Protein 9VZ0 (pdb70)

Secondary structure (DSSP, 8-state):
-HHHHHHHHHHHHHHHHHHHHHHHHHHHHHHHHHHHHHHHHHHHHHHHHHHHHHHHHHHHHHHHHHTT-/-B-SSSSHHHHHHHHHHHHHHHT-SSS--B-------SS--SS---SS-EEPPPEESSSSEEEEEEEEBGGG-EEEEEEE-SS--SS--SS--BEEEEEEETTEE-HHHH---BTTB--HHHHHHHHHHHHHHHHHHHHHHHHHHHHHHHHHHHHHHHHHHHHHHHTTHHHHHHHHHHHHHHHHHHHHHHHHHHHHHHHHHHHHHHHHHHHHHHTTT-

B-factor: mean 30.0, std 0.0, range [30.0, 30.0]

Structure (mmCIF, N/CA/C/O backbone):
data_9VZ0
#
_entry.id   9VZ0
#
_cell.length_a   1.00
_cell.length_b   1.00
_cell.length_c   1.00
_cell.angle_alpha   90.00
_cell.angle_beta   90.00
_cell.angle_gamma   90.00
#
_symmetry.space_group_name_H-M   'P 1'
#
loop_
_entity.id
_entity.type
_entity.pdbx_description
1 polymer Hdf
2 polymer 'Defense against restriction protein A'
#
loop_
_atom_site.group_PDB
_atom_site.id
_atom_site.type_symbol
_atom_site.label_atom_id
_atom_site.label_alt_id
_atom_site.label_comp_id
_atom_site.label_asym_id
_atom_site.label_entity_id
_atom_site.label_seq_id
_atom_site.pdbx_PDB_ins_code
_atom_site.Cartn_x
_atom_site.Cartn_y
_atom_site.Cartn_z
_atom_site.occupancy
_atom_site.B_iso_or_equiv
_atom_site.auth_seq_id
_atom_site.auth_comp_id
_atom_site.auth_asym_id
_atom_site.auth_atom_id
_atom_site.pdbx_PDB_model_num
ATOM 1 N N . SER A 1 135 ? 87.983 -10.037 -24.523 1.00 30.00 135 SER H N 1
ATOM 2 C CA . SER A 1 135 ? 88.729 -8.819 -24.237 1.00 30.00 135 SER H CA 1
ATOM 3 C C . SER A 1 135 ? 88.491 -8.350 -22.808 1.00 30.00 135 SER H C 1
ATOM 4 O O . SER A 1 135 ? 87.392 -8.497 -22.276 1.00 30.00 135 SER H O 1
ATOM 7 N N . ASN A 1 136 ? 89.537 -7.799 -22.183 1.00 30.00 136 ASN H N 1
ATOM 8 C CA . ASN A 1 136 ? 89.403 -7.231 -20.845 1.00 30.00 136 ASN H CA 1
ATOM 9 C C . ASN A 1 136 ? 88.863 -5.804 -20.886 1.00 30.00 136 ASN H C 1
ATOM 10 O O . ASN A 1 136 ? 88.451 -5.275 -19.847 1.00 30.00 136 ASN H O 1
ATOM 15 N N . PHE A 1 137 ? 88.848 -5.181 -22.064 1.00 30.00 137 PHE H N 1
ATOM 16 C CA . PHE A 1 137 ? 88.425 -3.789 -22.177 1.00 30.00 137 PHE H CA 1
ATOM 17 C C . PHE A 1 137 ? 86.923 -3.651 -21.935 1.00 30.00 137 PHE H C 1
ATOM 18 O O . PHE A 1 137 ? 86.480 -2.760 -21.196 1.00 30.00 137 PHE H O 1
ATOM 26 N N . GLN A 1 138 ? 86.128 -4.562 -22.501 1.00 30.00 138 GLN H N 1
ATOM 27 C CA . GLN A 1 138 ? 84.702 -4.600 -22.192 1.00 30.00 138 GLN H CA 1
ATOM 28 C C . GLN A 1 138 ? 84.473 -4.878 -20.711 1.00 30.00 138 GLN H C 1
ATOM 29 O O . GLN A 1 138 ? 83.515 -4.375 -20.108 1.00 30.00 138 GLN H O 1
ATOM 35 N N . ARG A 1 139 ? 85.342 -5.695 -20.109 1.00 30.00 139 ARG H N 1
ATOM 36 C CA . ARG A 1 139 ? 85.253 -5.933 -18.673 1.00 30.00 139 ARG H CA 1
ATOM 37 C C . ARG A 1 139 ? 85.467 -4.640 -17.898 1.00 30.00 139 ARG H C 1
ATOM 38 O O . ARG A 1 139 ? 84.760 -4.372 -16.920 1.00 30.00 139 ARG H O 1
ATOM 46 N N . LEU A 1 140 ? 86.437 -3.825 -18.323 1.00 30.00 140 LEU H N 1
ATOM 47 C CA . LEU A 1 140 ? 86.626 -2.507 -17.722 1.00 30.00 140 LEU H CA 1
ATOM 48 C C . LEU A 1 140 ? 85.355 -1.680 -17.824 1.00 30.00 140 LEU H C 1
ATOM 49 O O . LEU A 1 140 ? 84.914 -1.060 -16.845 1.00 30.00 140 LEU H O 1
ATOM 54 N N . GLN A 1 141 ? 84.758 -1.660 -19.019 1.00 30.00 141 GLN H N 1
ATOM 55 C CA . GLN A 1 141 ? 83.536 -0.888 -19.231 1.00 30.00 141 GLN H CA 1
ATOM 56 C C . GLN A 1 141 ? 82.448 -1.300 -18.252 1.00 30.00 141 GLN H C 1
ATOM 57 O O . GLN A 1 141 ? 81.889 -0.463 -17.526 1.00 30.00 141 GLN H O 1
ATOM 63 N N . GLU A 1 142 ? 82.148 -2.597 -18.213 1.00 30.00 142 GLU H N 1
ATOM 64 C CA . GLU A 1 142 ? 81.056 -3.069 -17.376 1.00 30.00 142 GLU H CA 1
ATOM 65 C C . GLU A 1 142 ? 81.359 -2.870 -15.900 1.00 30.00 142 GLU H C 1
ATOM 66 O O . GLU A 1 142 ? 80.476 -2.458 -15.137 1.00 30.00 142 GLU H O 1
ATOM 72 N N . ALA A 1 143 ? 82.600 -3.136 -15.486 1.00 30.00 143 ALA H N 1
ATOM 73 C CA . ALA A 1 143 ? 82.962 -2.982 -14.087 1.00 30.00 143 ALA H CA 1
ATOM 74 C C . ALA A 1 143 ? 82.789 -1.542 -13.633 1.00 30.00 143 ALA H C 1
ATOM 75 O O . ALA A 1 143 ? 82.201 -1.283 -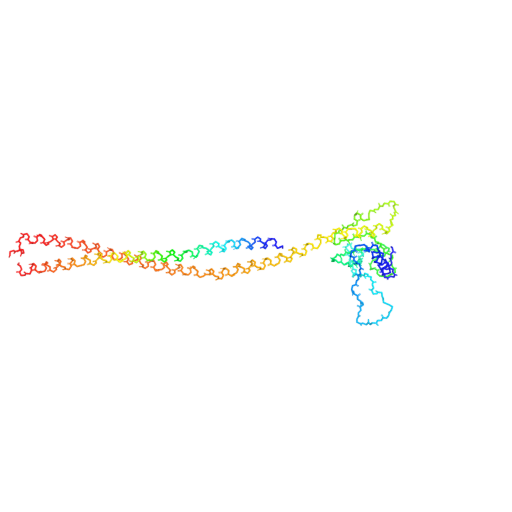12.580 1.00 30.00 143 ALA H O 1
ATOM 77 N N . LYS A 1 144 ? 83.264 -0.580 -14.430 1.00 30.00 144 LYS H N 1
ATOM 78 C CA . LYS A 1 144 ? 83.201 0.800 -13.962 1.00 30.00 144 LYS H CA 1
ATOM 79 C C . LYS A 1 144 ? 81.769 1.327 -14.002 1.00 30.00 144 LYS H C 1
ATOM 80 O O . LYS A 1 144 ? 81.350 2.079 -13.110 1.00 30.00 144 LYS H O 1
ATOM 86 N N . GLN A 1 145 ? 80.986 0.937 -15.019 1.00 30.00 145 GLN H N 1
ATOM 87 C CA . GLN A 1 145 ? 79.610 1.423 -15.051 1.00 30.00 145 GLN H CA 1
ATOM 88 C C . GLN A 1 145 ? 78.785 0.837 -13.909 1.00 30.00 145 GLN H C 1
ATOM 89 O O . GLN A 1 145 ? 78.018 1.566 -13.263 1.00 30.00 145 GLN H O 1
ATOM 95 N N . ARG A 1 146 ? 78.956 -0.456 -13.616 1.00 30.00 146 ARG H N 1
ATOM 96 C CA . ARG A 1 146 ? 78.268 -1.038 -12.472 1.00 30.00 146 ARG H CA 1
ATOM 97 C C . ARG A 1 146 ? 78.755 -0.407 -11.176 1.00 30.00 146 ARG H C 1
ATOM 98 O O . ARG A 1 146 ? 77.970 -0.216 -10.240 1.00 30.00 146 ARG H O 1
ATOM 106 N N . ASN A 1 147 ? 80.039 -0.041 -11.114 1.00 30.00 147 ASN H N 1
ATOM 107 C CA . ASN A 1 147 ? 80.571 0.584 -9.912 1.00 30.00 147 ASN H CA 1
ATOM 108 C C . ASN A 1 147 ? 79.891 1.921 -9.651 1.00 30.00 147 ASN H C 1
ATOM 109 O O . ASN A 1 147 ? 79.417 2.186 -8.539 1.00 30.00 147 ASN H O 1
ATOM 114 N N . ALA A 1 148 ? 79.820 2.772 -10.679 1.00 30.00 148 ALA H N 1
ATOM 115 C CA . ALA A 1 148 ? 79.168 4.069 -10.520 1.00 30.00 148 ALA H CA 1
ATOM 116 C C . ALA A 1 148 ? 77.700 3.897 -10.152 1.00 30.00 148 ALA H C 1
ATOM 117 O O . ALA A 1 148 ? 77.181 4.579 -9.254 1.00 30.00 148 ALA H O 1
ATOM 119 N N . GLN A 1 149 ? 77.017 2.972 -10.832 1.00 30.00 149 GLN H N 1
ATOM 120 C CA . GLN A 1 149 ? 75.613 2.725 -10.531 1.00 30.00 149 GLN H CA 1
ATOM 121 C C . GLN A 1 149 ? 75.428 2.351 -9.067 1.00 30.00 149 GLN H C 1
ATOM 122 O O . GLN A 1 149 ? 74.560 2.898 -8.369 1.00 30.00 149 GLN H O 1
ATOM 128 N N . VAL A 1 150 ? 76.265 1.437 -8.579 1.00 30.00 150 VAL H N 1
ATOM 129 C CA . VAL A 1 150 ? 76.091 0.920 -7.231 1.00 30.00 150 VAL H CA 1
ATOM 130 C C . VAL A 1 150 ? 76.398 1.994 -6.197 1.00 30.00 150 VAL H C 1
ATOM 131 O O . VAL A 1 150 ? 75.713 2.094 -5.174 1.00 30.00 150 VAL H O 1
ATOM 135 N N . VAL A 1 151 ? 77.420 2.822 -6.436 1.00 30.00 151 VAL H N 1
ATOM 136 C CA . VAL A 1 151 ? 77.720 3.857 -5.447 1.00 30.00 151 VAL H CA 1
ATOM 137 C C . VAL A 1 151 ? 76.605 4.901 -5.397 1.00 30.00 151 VAL H C 1
ATOM 138 O O . VAL A 1 151 ? 76.240 5.380 -4.311 1.00 30.00 151 VAL H O 1
ATOM 142 N N . ALA A 1 152 ? 76.027 5.257 -6.549 1.00 30.00 152 ALA H N 1
ATOM 143 C CA . ALA A 1 152 ? 74.909 6.198 -6.524 1.00 30.00 152 ALA H CA 1
ATOM 144 C C . ALA A 1 152 ? 73.733 5.623 -5.741 1.00 30.00 152 ALA H C 1
ATOM 145 O O . ALA A 1 152 ? 73.128 6.306 -4.891 1.00 30.00 152 ALA H O 1
ATOM 147 N N . ALA A 1 153 ? 73.410 4.352 -6.003 1.00 30.00 153 ALA H N 1
ATOM 148 C CA . ALA A 1 153 ? 72.329 3.704 -5.272 1.00 30.00 153 ALA H CA 1
ATOM 149 C C . ALA A 1 153 ? 72.615 3.669 -3.779 1.00 30.00 153 ALA H C 1
ATOM 150 O O . ALA A 1 153 ? 71.713 3.915 -2.966 1.00 30.00 153 ALA H O 1
ATOM 152 N N . TYR A 1 154 ? 73.862 3.381 -3.405 1.00 30.00 154 TYR H N 1
ATOM 153 C CA . TYR A 1 154 ? 74.230 3.305 -1.998 1.00 30.00 154 TYR H CA 1
ATOM 154 C C . TYR A 1 154 ? 74.014 4.644 -1.302 1.00 30.00 154 TYR H C 1
ATOM 155 O O . TYR A 1 154 ? 73.445 4.700 -0.205 1.00 30.00 154 TYR H O 1
ATOM 164 N N . LYS A 1 155 ? 74.443 5.739 -1.935 1.00 30.00 155 LYS H N 1
ATOM 165 C CA . LYS A 1 155 ? 74.268 7.048 -1.304 1.00 30.00 155 LYS H CA 1
ATOM 166 C C . LYS A 1 155 ? 72.791 7.388 -1.110 1.00 30.00 155 LYS H C 1
ATOM 167 O O . LYS A 1 155 ? 72.371 7.793 -0.008 1.00 30.00 155 LYS H O 1
ATOM 173 N N . SER A 1 156 ? 71.985 7.237 -2.167 1.00 30.00 156 SER H N 1
ATOM 174 C CA . SER A 1 156 ? 70.576 7.609 -2.046 1.00 30.00 156 SER H CA 1
ATOM 175 C C . SER A 1 156 ? 69.880 6.759 -0.989 1.00 30.00 156 SER H C 1
ATOM 176 O O . SER A 1 156 ? 69.123 7.270 -0.143 1.00 30.00 156 SER H O 1
ATOM 179 N N . ALA A 1 157 ? 70.144 5.454 -1.007 1.00 30.00 157 ALA H N 1
ATOM 180 C CA . ALA A 1 157 ? 69.501 4.568 -0.054 1.00 30.00 157 ALA H CA 1
ATOM 181 C C . ALA A 1 157 ? 70.004 4.803 1.364 1.00 30.00 157 ALA H C 1
ATOM 182 O O . ALA A 1 157 ? 69.307 4.466 2.329 1.00 30.00 157 ALA H O 1
ATOM 184 N N . GLN A 1 158 ? 71.198 5.382 1.519 1.00 30.00 158 GLN H N 1
ATOM 185 C CA . GLN A 1 158 ? 71.665 5.725 2.856 1.00 30.00 158 GLN H CA 1
ATOM 186 C C . GLN A 1 158 ? 70.972 6.975 3.390 1.00 30.00 158 GLN H C 1
ATOM 187 O O . GLN A 1 158 ? 70.742 7.086 4.599 1.00 30.00 158 GLN H O 1
ATOM 193 N N . ASN A 1 159 ? 70.642 7.931 2.518 1.00 30.00 159 ASN H N 1
ATOM 194 C CA . ASN A 1 159 ? 69.928 9.113 3.013 1.00 30.00 159 ASN H CA 1
ATOM 195 C C . ASN A 1 159 ? 68.454 8.840 3.316 1.00 30.00 159 ASN H C 1
ATOM 196 O O . ASN A 1 159 ? 67.867 9.502 4.201 1.00 30.00 159 ASN H O 1
ATOM 201 N N . SER A 1 160 ? 67.849 7.886 2.598 1.00 30.00 160 SER H N 1
ATOM 202 C CA . SER A 1 160 ? 66.415 7.640 2.744 1.00 30.00 160 SER H CA 1
ATOM 203 C C . SER A 1 160 ? 65.993 7.367 4.189 1.00 30.00 160 SER H C 1
ATOM 204 O O . SER A 1 160 ? 64.900 7.775 4.601 1.00 30.00 160 SER H O 1
ATOM 207 N N . VAL A 1 161 ? 66.825 6.670 4.967 1.00 30.00 161 VAL H N 1
ATOM 208 C CA . VAL A 1 161 ? 66.412 6.265 6.311 1.00 30.00 161 VAL H CA 1
ATOM 209 C C . VAL A 1 161 ? 66.331 7.468 7.250 1.00 30.00 161 VAL H C 1
ATOM 210 O O . VAL A 1 161 ? 65.376 7.614 8.026 1.00 30.00 161 VAL H O 1
ATOM 214 N N . SER A 1 162 ? 67.326 8.348 7.208 1.00 30.00 162 SER H N 1
ATOM 215 C CA . SER A 1 162 ? 67.210 9.570 7.989 1.00 30.00 162 SER H CA 1
ATOM 216 C C . SER A 1 162 ? 65.969 10.348 7.583 1.00 30.00 162 SER H C 1
ATOM 217 O O . SER A 1 162 ? 65.214 10.824 8.452 1.00 30.00 162 SER H O 1
ATOM 220 N N . PHE A 1 163 ? 65.721 10.447 6.272 1.00 30.00 163 PHE H N 1
ATOM 221 C CA . PHE A 1 163 ? 64.539 11.175 5.822 1.00 30.00 163 PHE H CA 1
ATOM 222 C C . PHE A 1 163 ? 63.265 10.602 6.431 1.00 30.00 163 PHE H C 1
ATOM 223 O O . PHE A 1 163 ? 62.451 11.339 7.011 1.00 30.00 163 PHE H O 1
ATOM 231 N N . ASN A 1 164 ? 63.083 9.283 6.332 1.00 30.00 164 ASN H N 1
ATOM 232 C CA . ASN A 1 164 ? 61.784 8.736 6.700 1.00 30.00 164 ASN H CA 1
ATOM 233 C C . ASN A 1 164 ? 61.594 8.781 8.211 1.00 30.00 164 ASN H C 1
ATOM 234 O O . ASN A 1 164 ? 60.469 8.966 8.696 1.00 30.00 164 ASN H O 1
ATOM 239 N N . GLN A 1 165 ? 62.686 8.660 8.975 1.00 30.00 165 GLN H N 1
ATOM 240 C CA . GLN A 1 165 ? 62.578 8.870 10.417 1.00 30.00 165 GLN H CA 1
ATOM 241 C C . GLN A 1 165 ? 62.073 10.275 10.727 1.00 30.00 165 GLN H C 1
ATOM 242 O O . GLN A 1 165 ? 61.161 10.463 11.553 1.00 30.00 165 GLN H O 1
ATOM 248 N N . GLN A 1 166 ? 62.648 11.279 10.064 1.00 30.00 166 GLN H N 1
ATOM 249 C CA . GLN A 1 166 ? 62.188 12.646 10.289 1.00 30.00 166 GLN H CA 1
ATOM 250 C C . GLN A 1 166 ? 60.693 12.780 10.028 1.00 30.00 166 GLN H C 1
ATOM 251 O O . GLN A 1 166 ? 59.942 13.325 10.856 1.00 30.00 166 GLN H O 1
ATOM 257 N N . GLN A 1 167 ? 60.232 12.274 8.885 1.00 30.00 167 GLN H N 1
ATOM 258 C CA . GLN A 1 167 ? 58.837 12.528 8.533 1.00 30.00 167 GLN H CA 1
ATOM 259 C C . GLN A 1 167 ? 57.869 11.742 9.417 1.00 30.00 167 GLN H C 1
ATOM 260 O O . GLN A 1 167 ? 56.770 12.229 9.720 1.00 30.00 167 GLN H O 1
ATOM 266 N N . ILE A 1 168 ? 58.253 10.547 9.876 1.00 30.00 168 ILE H N 1
ATOM 267 C CA . ILE A 1 168 ? 57.347 9.843 10.783 1.00 30.00 168 ILE H CA 1
ATOM 268 C C . ILE A 1 168 ? 57.243 10.585 12.113 1.00 30.00 168 ILE H C 1
ATOM 269 O O . ILE A 1 168 ? 56.164 10.641 12.726 1.00 30.00 168 ILE H O 1
ATOM 274 N N . THR A 1 169 ? 58.346 11.181 12.579 1.00 30.00 169 THR H N 1
ATOM 275 C CA . THR A 1 169 ? 58.244 11.999 13.787 1.00 30.00 169 THR H CA 1
ATOM 276 C C . THR A 1 169 ? 57.285 13.166 13.576 1.00 30.00 169 THR H C 1
ATOM 277 O O . THR A 1 169 ? 56.459 13.486 14.449 1.00 30.00 169 THR H O 1
ATOM 281 N N . ASP A 1 170 ? 57.375 13.813 12.413 1.00 30.00 170 ASP H N 1
ATOM 282 C CA . ASP A 1 170 ? 56.461 14.919 12.131 1.00 30.00 170 ASP H CA 1
ATOM 283 C C . ASP A 1 170 ? 55.007 14.460 12.174 1.00 30.00 170 ASP H C 1
ATOM 284 O O . ASP A 1 170 ? 54.133 15.158 12.717 1.00 30.00 170 ASP H O 1
ATOM 289 N N . LEU A 1 171 ? 54.726 13.293 11.596 1.00 30.00 171 LEU H N 1
ATOM 290 C CA . LEU A 1 171 ? 53.356 12.788 11.595 1.00 30.00 171 LEU H CA 1
ATOM 291 C C . LEU A 1 171 ? 52.860 12.545 13.014 1.00 30.00 171 LEU H C 1
ATOM 292 O O . LEU A 1 171 ? 51.706 12.863 13.341 1.00 30.00 171 LEU H O 1
ATOM 297 N N . ARG A 1 172 ? 53.711 11.968 13.866 1.00 30.00 172 ARG H N 1
ATOM 298 C CA . ARG A 1 172 ? 53.331 11.782 15.264 1.00 30.00 172 ARG H CA 1
ATOM 299 C C . ARG A 1 172 ? 52.951 13.114 15.904 1.00 30.00 172 ARG H C 1
ATOM 300 O O . ARG A 1 172 ? 51.948 13.214 16.629 1.00 30.00 172 ARG H O 1
ATOM 308 N N . ALA A 1 173 ? 53.740 14.157 15.637 1.00 30.00 173 ALA H N 1
ATOM 309 C CA . ALA A 1 173 ? 53.440 15.462 16.225 1.00 30.00 173 ALA H CA 1
ATOM 310 C C . ALA A 1 173 ? 52.074 15.977 15.779 1.00 30.00 173 ALA H C 1
ATOM 311 O O . ALA A 1 173 ? 51.283 16.475 16.598 1.00 30.00 173 ALA H O 1
ATOM 313 N N . LYS A 1 174 ? 51.782 15.869 14.480 1.00 30.00 174 LYS H N 1
ATOM 314 C CA . LYS A 1 174 ? 50.491 16.340 13.981 1.00 30.00 174 LYS H CA 1
ATOM 315 C C . LYS A 1 174 ? 49.340 15.587 14.636 1.00 30.00 174 LYS H C 1
ATOM 316 O O . LYS A 1 174 ? 48.326 16.190 15.034 1.00 30.00 174 LYS H O 1
ATOM 322 N N . LEU A 1 175 ? 49.482 14.267 14.760 1.00 30.00 175 LEU H N 1
ATOM 323 C CA . LEU A 1 175 ? 48.443 13.475 15.405 1.00 30.00 175 LEU H CA 1
ATOM 324 C C . LEU A 1 175 ? 48.201 13.946 16.833 1.00 30.00 175 LEU H C 1
ATOM 325 O O . LEU A 1 175 ? 47.047 14.085 17.262 1.00 30.00 175 LEU H O 1
ATOM 330 N N . ASP A 1 176 ? 49.275 14.198 17.583 1.00 30.00 176 ASP H N 1
ATOM 331 C CA . ASP A 1 176 ? 49.111 14.621 18.973 1.00 30.00 176 ASP H CA 1
ATOM 332 C C . ASP A 1 176 ? 48.383 15.959 19.064 1.00 30.00 176 ASP H C 1
ATOM 333 O O . ASP A 1 176 ? 47.508 16.149 19.923 1.00 30.00 176 ASP H O 1
ATOM 338 N N . LYS A 1 177 ? 48.726 16.899 18.183 1.00 30.00 177 LYS H N 1
ATOM 339 C CA . LYS A 1 177 ? 48.035 18.187 18.191 1.00 30.00 177 LYS H CA 1
ATOM 340 C C . LYS A 1 177 ? 46.536 18.010 17.953 1.00 30.00 177 LYS H C 1
ATOM 341 O O . LYS A 1 177 ? 45.692 18.587 18.667 1.00 30.00 177 LYS H O 1
ATOM 347 N N . GLU A 1 178 ? 46.186 17.196 16.954 1.00 30.00 178 GLU H N 1
ATOM 348 C CA . GLU A 1 178 ? 44.773 17.005 16.646 1.00 30.00 178 GLU H CA 1
ATOM 349 C C . GLU A 1 178 ? 44.045 16.332 17.806 1.00 30.00 178 GLU H C 1
ATOM 350 O O . GLU A 1 178 ? 42.892 16.671 18.115 1.00 30.00 178 GLU H O 1
ATOM 356 N N . THR A 1 179 ? 44.708 15.382 18.472 1.00 30.00 179 THR H N 1
ATOM 357 C CA . THR A 1 179 ? 44.094 14.740 19.629 1.00 30.00 179 THR H CA 1
ATOM 358 C C . THR A 1 179 ? 43.831 15.737 20.744 1.00 30.00 179 THR H C 1
ATOM 359 O O . THR A 1 179 ? 42.800 15.645 21.419 1.00 30.00 179 THR H O 1
ATOM 363 N N . GLY A 1 180 ? 44.754 16.672 20.971 1.00 30.00 180 GLY H N 1
ATOM 364 C CA . GLY A 1 180 ? 44.512 17.691 21.983 1.00 30.00 180 GLY H CA 1
ATOM 365 C C . GLY A 1 180 ? 43.271 18.515 21.689 1.00 30.00 180 GLY H C 1
ATOM 366 O O . GLY A 1 180 ? 42.426 18.742 22.572 1.00 30.00 180 GLY H O 1
ATOM 367 N N . ARG A 1 181 ? 43.131 18.960 20.437 1.00 30.00 181 ARG H N 1
ATOM 368 C CA . ARG A 1 181 ? 41.937 19.736 20.094 1.00 30.00 181 ARG H CA 1
ATOM 369 C C . ARG A 1 181 ? 40.665 18.911 20.293 1.00 30.00 181 ARG H C 1
ATOM 370 O O . ARG A 1 181 ? 39.649 19.419 20.795 1.00 30.00 181 ARG H O 1
ATOM 378 N N . LEU A 1 182 ? 40.707 17.631 19.917 1.00 30.00 182 LEU H N 1
ATOM 379 C CA . LEU A 1 182 ? 39.538 16.773 20.097 1.00 30.00 182 LEU H CA 1
ATOM 380 C C . LEU A 1 182 ? 39.196 16.619 21.575 1.00 30.00 182 LEU H C 1
ATOM 381 O O . LEU A 1 182 ? 38.017 16.607 21.951 1.00 30.00 182 LEU H O 1
ATOM 386 N N . ASN A 1 183 ? 40.214 16.465 22.422 1.00 30.00 183 ASN H N 1
ATOM 387 C CA . ASN A 1 183 ? 40.002 16.396 23.864 1.00 30.00 183 ASN H CA 1
ATOM 388 C C . ASN A 1 183 ? 39.218 17.610 24.342 1.00 30.00 183 ASN H C 1
ATOM 389 O O . ASN A 1 183 ? 38.213 17.486 25.062 1.00 30.00 183 ASN H O 1
ATOM 394 N N . ASN A 1 184 ? 39.667 18.797 23.931 1.00 30.00 184 ASN H N 1
ATOM 395 C CA . ASN A 1 184 ? 38.987 20.018 24.355 1.00 30.00 184 ASN H CA 1
ATOM 396 C C . ASN A 1 184 ? 37.527 20.014 23.913 1.00 30.00 184 ASN H C 1
ATOM 397 O O . ASN A 1 184 ? 36.620 20.328 24.704 1.00 30.00 184 ASN H O 1
ATOM 402 N N . GLU A 1 185 ? 37.282 19.640 22.656 1.00 30.00 185 GLU H N 1
ATOM 403 C CA . GLU A 1 185 ? 35.911 19.641 22.151 1.00 30.00 185 GLU H CA 1
ATOM 404 C C . GLU A 1 185 ? 35.026 18.669 22.922 1.00 30.00 185 GLU H C 1
ATOM 405 O O . GLU A 1 185 ? 33.865 18.978 23.221 1.00 30.00 185 GLU H O 1
ATOM 411 N N . LYS A 1 186 ? 35.547 17.482 23.240 1.00 30.00 186 LYS H N 1
ATOM 412 C CA . LYS A 1 186 ? 34.751 16.514 23.991 1.00 30.00 186 LYS H CA 1
ATOM 413 C C . LYS A 1 186 ? 34.388 17.048 25.367 1.00 30.00 186 LYS H C 1
ATOM 414 O O . LYS A 1 186 ? 33.253 16.869 25.832 1.00 30.00 186 LYS H O 1
ATOM 420 N N . ALA A 1 187 ? 35.342 17.689 26.044 1.00 30.00 187 ALA H N 1
ATOM 421 C CA . ALA A 1 187 ? 35.033 18.247 27.356 1.00 30.00 187 ALA H CA 1
ATOM 422 C C . ALA A 1 187 ? 33.913 19.274 27.255 1.00 30.00 187 ALA H C 1
ATOM 423 O O . ALA A 1 187 ? 32.968 19.273 28.062 1.00 30.00 187 ALA H O 1
ATOM 425 N N . ARG A 1 188 ? 33.993 20.152 26.251 1.00 30.00 188 ARG H N 1
ATOM 426 C CA . ARG A 1 188 ? 32.943 21.153 26.085 1.00 30.00 188 ARG H CA 1
ATOM 427 C C . ARG A 1 188 ? 31.591 20.500 25.829 1.00 30.00 188 ARG H C 1
ATOM 428 O O . ARG A 1 188 ? 30.572 20.915 26.400 1.00 30.00 188 ARG H O 1
ATOM 436 N N . ASN A 1 189 ? 31.562 19.478 24.972 1.00 30.00 189 ASN H N 1
ATOM 437 C CA . ASN A 1 189 ? 30.302 18.811 24.659 1.00 30.00 189 ASN H CA 1
ATOM 438 C C . ASN A 1 189 ? 29.681 18.200 25.904 1.00 30.00 189 ASN H C 1
ATOM 439 O O . ASN A 1 189 ? 28.476 18.343 26.150 1.00 30.00 189 ASN H O 1
ATOM 444 N N . GLY A 1 190 ? 30.491 17.500 26.696 1.00 30.00 190 GLY H N 1
ATOM 445 C CA . GLY A 1 190 ? 29.965 16.890 27.902 1.00 30.00 190 GLY H CA 1
ATOM 446 C C . GLY A 1 190 ? 29.387 17.912 28.859 1.00 30.00 190 GLY H C 1
ATOM 447 O O . GLY A 1 190 ? 28.275 17.740 29.371 1.00 30.00 190 GLY H O 1
ATOM 448 N N . GLU A 1 191 ? 30.134 18.991 29.103 1.00 30.00 191 GLU H N 1
ATOM 449 C CA . GLU A 1 191 ? 29.668 20.037 30.050 1.00 30.00 191 GLU H CA 1
ATOM 450 C C . GLU A 1 191 ? 28.341 20.629 29.553 1.00 30.00 191 GLU H C 1
ATOM 451 O O . GLU A 1 191 ? 27.421 20.792 30.382 1.00 30.00 191 GLU H O 1
ATOM 457 N N . LEU A 1 192 ? 28.248 20.931 28.255 1.00 30.00 192 LEU H N 1
ATOM 458 C CA . LEU A 1 192 ? 27.051 21.560 27.712 1.00 30.00 192 LEU H CA 1
ATOM 459 C C . LEU A 1 192 ? 25.840 20.633 27.775 1.00 30.00 192 LEU H C 1
ATOM 460 O O . LEU A 1 192 ? 24.737 21.075 28.129 1.00 30.00 192 LEU H O 1
ATOM 465 N N . LYS A 1 193 ? 26.025 19.348 27.453 1.00 30.00 193 LYS H N 1
ATOM 466 C CA . LYS A 1 193 ? 24.916 18.404 27.562 1.00 30.00 193 LYS H CA 1
ATOM 467 C C . LYS A 1 193 ? 24.442 18.270 29.006 1.00 30.00 193 LYS H C 1
ATOM 468 O O . LYS A 1 193 ? 23.229 18.245 29.271 1.00 30.00 193 LYS H O 1
ATOM 474 N N . ARG A 1 194 ? 25.383 18.181 29.957 1.00 30.00 194 ARG H N 1
ATOM 475 C CA . ARG A 1 194 ? 24.987 18.088 31.360 1.00 30.00 194 ARG H CA 1
ATOM 476 C C . ARG A 1 194 ? 24.186 19.310 31.782 1.00 30.00 194 ARG H C 1
ATOM 477 O O . ARG A 1 194 ? 23.171 19.187 32.481 1.00 30.00 194 ARG H O 1
ATOM 485 N N . ARG A 1 195 ? 24.624 20.501 31.367 1.00 30.00 195 ARG H N 1
ATOM 486 C CA . ARG A 1 195 ? 23.904 21.719 31.729 1.00 30.00 195 ARG H CA 1
ATOM 487 C C . ARG A 1 195 ? 22.497 21.723 31.143 1.00 30.00 195 ARG H C 1
ATOM 488 O O . ARG A 1 195 ? 21.543 22.155 31.798 1.00 30.00 195 ARG H O 1
ATOM 496 N N . LEU A 1 196 ? 22.343 21.234 29.910 1.00 30.00 196 LEU H N 1
ATOM 497 C CA . LEU A 1 196 ? 20.999 21.141 29.339 1.00 30.00 196 LEU H CA 1
ATOM 498 C C . LEU A 1 196 ? 20.102 20.234 30.170 1.00 30.00 196 LEU H C 1
ATOM 499 O O . LEU A 1 196 ? 18.970 20.610 30.518 1.00 30.00 196 LEU H O 1
ATOM 504 N N . LYS A 1 197 ? 20.581 19.021 30.466 1.00 30.00 197 LYS H N 1
ATOM 505 C CA . LYS A 1 197 ? 19.768 18.075 31.231 1.00 30.00 197 LYS H CA 1
ATOM 506 C C . LYS A 1 197 ? 19.420 18.640 32.591 1.00 30.00 197 LYS H C 1
ATOM 507 O O . LYS A 1 197 ? 18.334 18.382 33.125 1.00 30.00 197 LYS H O 1
ATOM 513 N N . GLN A 1 198 ? 20.332 19.407 33.179 1.00 30.00 198 GLN H N 1
ATOM 514 C CA . GLN A 1 198 ? 19.973 20.114 34.393 1.00 30.00 198 GLN H CA 1
ATOM 515 C C . GLN A 1 198 ? 18.827 21.078 34.129 1.00 30.00 198 GLN H C 1
ATOM 516 O O . GLN A 1 198 ? 17.873 21.147 34.910 1.00 30.00 198 GLN H O 1
ATOM 522 N N . LEU A 1 199 ? 18.888 21.808 33.012 1.00 30.00 199 LEU H N 1
ATOM 523 C CA . LEU A 1 199 ? 17.911 22.867 32.780 1.00 30.00 199 LEU H CA 1
ATOM 524 C C . LEU A 1 199 ? 16.500 22.315 32.617 1.00 30.00 199 LEU H C 1
ATOM 525 O O . LEU A 1 199 ? 15.574 22.751 33.309 1.00 30.00 199 LEU H O 1
ATOM 530 N N . LYS A 1 200 ? 16.312 21.346 31.717 1.00 30.00 200 LYS H N 1
ATOM 531 C CA . LYS A 1 200 ? 14.944 21.048 31.291 1.00 30.00 200 LYS H CA 1
ATOM 532 C C . LYS A 1 200 ? 14.173 20.183 32.281 1.00 30.00 200 LYS H C 1
ATOM 533 O O . LYS A 1 200 ? 12.958 20.027 32.124 1.00 30.00 200 LYS H O 1
ATOM 539 N N . ALA A 1 201 ? 14.839 19.626 33.289 1.00 30.00 201 ALA H N 1
ATOM 540 C CA . ALA A 1 201 ? 14.188 18.669 34.176 1.00 30.00 201 ALA H CA 1
ATOM 541 C C . ALA A 1 201 ? 13.048 19.320 34.946 1.00 30.00 201 ALA H C 1
ATOM 542 O O . ALA A 1 201 ? 13.139 20.475 35.367 1.00 30.00 201 ALA H O 1
ATOM 544 N N . GLY A 1 202 ? 11.962 18.573 35.117 1.00 30.00 202 GLY H N 1
ATOM 545 C CA . GLY A 1 202 ? 10.842 19.042 35.902 1.00 30.00 202 GLY H CA 1
ATOM 546 C C . GLY A 1 202 ? 10.036 20.152 35.274 1.00 30.00 202 GLY H C 1
ATOM 547 O O . GLY A 1 202 ? 9.171 20.720 35.950 1.00 30.00 202 GLY H O 1
ATOM 548 N N . ASN A 1 203 ? 10.291 20.477 34.009 1.00 30.00 203 ASN H N 1
ATOM 549 C CA . ASN A 1 203 ? 9.593 21.550 33.302 1.00 30.00 203 ASN H CA 1
ATOM 550 C C . ASN A 1 203 ? 9.766 22.884 34.014 1.00 30.00 203 ASN H C 1
ATOM 551 O O . ASN A 1 203 ? 10.732 23.603 33.771 1.00 30.00 203 ASN H O 1
ATOM 556 N N . ILE B 2 70 ? 117.719 -27.219 -49.594 1.00 30.00 70 ILE I N 1
ATOM 557 C CA . ILE B 2 70 ? 118.855 -26.975 -48.714 1.00 30.00 70 ILE I CA 1
ATOM 558 C C . ILE B 2 70 ? 119.228 -28.222 -47.919 1.00 30.00 70 ILE I C 1
ATOM 559 O O . ILE B 2 70 ? 120.404 -28.583 -47.837 1.00 30.00 70 ILE I O 1
ATOM 564 N N . SER B 2 71 ? 118.231 -28.886 -47.338 1.00 30.00 71 SER I N 1
ATOM 565 C CA . SER B 2 71 ? 118.491 -29.924 -46.356 1.00 30.00 71 SER I CA 1
ATOM 566 C C . SER B 2 71 ? 117.576 -31.120 -46.577 1.00 30.00 71 SER I C 1
ATOM 567 O O . SER B 2 71 ? 116.515 -31.010 -47.194 1.00 30.00 71 SER I O 1
ATOM 570 N N . SER B 2 72 ? 118.015 -32.269 -46.068 1.00 30.00 72 SER I N 1
ATOM 571 C CA . SER B 2 72 ? 117.193 -33.469 -46.047 1.00 30.00 72 SER I CA 1
ATOM 572 C C . SER B 2 72 ? 116.094 -33.332 -45.002 1.00 30.00 72 SER I C 1
ATOM 573 O O . SER B 2 72 ? 116.153 -32.460 -44.131 1.00 30.00 72 SER I O 1
ATOM 576 N N . THR B 2 73 ? 115.077 -34.191 -45.103 1.00 30.00 73 THR I N 1
ATOM 577 C CA . THR B 2 73 ? 113.996 -34.164 -44.123 1.00 30.00 73 THR I CA 1
ATOM 578 C C . THR B 2 73 ? 114.499 -34.531 -42.732 1.00 30.00 73 THR I C 1
ATOM 579 O O . THR B 2 73 ? 114.126 -33.894 -41.741 1.00 30.00 73 THR I O 1
ATOM 583 N N . ARG B 2 74 ? 115.347 -35.552 -42.638 1.00 30.00 74 ARG I N 1
ATOM 584 C CA . ARG B 2 74 ? 115.860 -35.998 -41.353 1.00 30.00 74 ARG I CA 1
ATOM 585 C C . ARG B 2 74 ? 117.375 -36.135 -41.328 1.00 30.00 74 ARG I C 1
ATOM 586 O O . ARG B 2 74 ? 117.968 -36.096 -40.243 1.00 30.00 74 ARG I O 1
ATOM 594 N N . LEU B 2 75 ? 118.019 -36.271 -42.484 1.00 30.00 75 LEU I N 1
ATOM 595 C CA . LEU B 2 75 ? 119.449 -36.540 -42.534 1.00 30.00 75 LEU I CA 1
ATOM 596 C C . LEU B 2 75 ? 120.296 -35.279 -42.526 1.00 30.00 75 LEU I C 1
ATOM 597 O O . LEU B 2 75 ? 121.514 -35.368 -42.340 1.00 30.00 75 LEU I O 1
ATOM 602 N N . GLN B 2 76 ? 119.687 -34.113 -42.738 1.00 30.00 76 GLN I N 1
ATOM 603 C CA . GLN B 2 76 ? 120.418 -32.857 -42.735 1.00 30.00 76 GLN I CA 1
ATOM 604 C C . GLN B 2 76 ? 119.741 -31.776 -41.898 1.00 30.00 76 GLN I C 1
ATOM 605 O O . GLN B 2 76 ? 120.364 -30.743 -41.631 1.00 30.00 76 GLN I O 1
ATOM 611 N N . LEU B 2 77 ? 118.500 -31.993 -41.457 1.00 30.00 77 LEU I N 1
ATOM 612 C CA . LEU B 2 77 ? 117.762 -30.948 -40.753 1.00 30.00 77 LEU I CA 1
ATOM 613 C C . LEU B 2 77 ? 118.393 -30.634 -39.400 1.00 30.00 77 LEU I C 1
ATOM 614 O O . LEU B 2 77 ? 118.654 -29.468 -39.078 1.00 30.00 77 LEU I O 1
ATOM 619 N N . HIS B 2 78 ? 118.648 -31.668 -38.594 1.00 30.00 78 HIS I N 1
ATOM 620 C CA . HIS B 2 78 ? 119.140 -31.461 -37.235 1.00 30.00 78 HIS I CA 1
ATOM 621 C C . HIS B 2 78 ? 120.495 -30.761 -37.231 1.00 30.00 78 HIS I C 1
ATOM 622 O O . HIS B 2 78 ? 120.721 -29.826 -36.453 1.00 30.00 78 HIS I O 1
ATOM 629 N N . ARG B 2 79 ? 121.415 -31.209 -38.090 1.00 30.00 79 ARG I N 1
ATOM 630 C CA . ARG B 2 79 ? 122.751 -30.618 -38.131 1.00 30.00 79 ARG I CA 1
ATOM 631 C C . ARG B 2 79 ? 122.698 -29.158 -38.555 1.00 30.00 79 ARG I C 1
ATOM 632 O O . ARG B 2 79 ? 123.356 -28.297 -37.957 1.00 30.00 79 ARG I O 1
ATOM 640 N N . THR B 2 80 ? 121.927 -28.861 -39.600 1.00 30.00 80 THR I N 1
ATOM 641 C CA . THR B 2 80 ? 121.813 -27.481 -40.055 1.00 30.00 80 THR I CA 1
ATOM 642 C C . THR B 2 80 ? 121.203 -26.609 -38.971 1.00 30.00 80 THR I C 1
ATOM 643 O O . THR B 2 80 ? 121.620 -25.464 -38.771 1.00 30.00 80 THR I O 1
ATOM 647 N N . MET B 2 81 ? 120.221 -27.144 -38.246 1.00 30.00 81 MET I N 1
ATOM 648 C CA . MET B 2 81 ? 119.590 -26.367 -37.189 1.00 30.00 81 MET I CA 1
ATOM 649 C C . MET B 2 81 ? 120.545 -26.100 -36.032 1.00 30.00 81 MET I C 1
ATOM 650 O O . MET B 2 81 ? 120.571 -24.988 -35.495 1.00 30.00 81 MET I O 1
ATOM 655 N N . GLN B 2 82 ? 121.342 -27.095 -35.630 1.00 30.00 82 GLN I N 1
ATOM 656 C CA . GLN B 2 82 ? 122.272 -26.839 -34.532 1.00 30.00 82 GLN I CA 1
ATOM 657 C C . GLN B 2 82 ? 123.371 -25.876 -34.961 1.00 30.00 82 GLN I C 1
ATOM 658 O O . GLN B 2 82 ? 123.806 -25.034 -34.168 1.00 30.00 82 GLN I O 1
ATOM 664 N N . ALA B 2 83 ? 123.824 -25.970 -36.215 1.00 30.00 83 ALA I N 1
ATOM 665 C CA . ALA B 2 83 ? 124.800 -25.004 -36.713 1.00 30.00 83 ALA I CA 1
ATOM 666 C C . ALA B 2 83 ? 124.213 -23.596 -36.756 1.00 30.00 83 ALA I C 1
ATOM 667 O O . ALA B 2 83 ? 124.885 -22.620 -36.399 1.00 30.00 83 ALA I O 1
ATOM 669 N N . PHE B 2 84 ? 122.957 -23.473 -37.191 1.00 30.00 84 PHE I N 1
ATOM 670 C CA . PHE B 2 84 ? 122.297 -22.173 -37.224 1.00 30.00 84 PHE I CA 1
ATOM 671 C C . PHE B 2 84 ? 122.148 -21.597 -35.821 1.00 30.00 84 PHE I C 1
ATOM 672 O O . PHE B 2 84 ? 122.374 -20.400 -35.604 1.00 30.00 84 PHE I O 1
ATOM 680 N N . VAL B 2 85 ? 121.774 -22.438 -34.856 1.00 30.00 85 VAL I N 1
ATOM 681 C CA . VAL B 2 85 ? 121.645 -21.980 -33.478 1.00 30.00 85 VAL I CA 1
ATOM 682 C C . VAL B 2 85 ? 123.001 -21.550 -32.932 1.00 30.00 85 VAL I C 1
ATOM 683 O O . VAL B 2 85 ? 123.108 -20.539 -32.229 1.00 30.00 85 VAL I O 1
ATOM 687 N N . ARG B 2 86 ? 124.056 -22.303 -33.246 1.00 30.00 86 ARG I N 1
ATOM 688 C CA . ARG B 2 86 ? 125.391 -21.922 -32.802 1.00 30.00 86 ARG I CA 1
ATOM 689 C C . ARG B 2 86 ? 125.819 -20.588 -33.395 1.00 30.00 86 ARG I C 1
ATOM 690 O O . ARG B 2 86 ? 126.416 -19.765 -32.693 1.00 30.00 86 ARG I O 1
ATOM 698 N N . ALA B 2 87 ? 125.527 -20.358 -34.676 1.00 30.00 87 ALA I N 1
ATOM 699 C CA . ALA B 2 87 ? 125.856 -19.073 -35.286 1.00 30.00 87 ALA I CA 1
ATOM 700 C C . ALA B 2 87 ? 125.092 -17.935 -34.623 1.00 30.00 87 ALA I C 1
ATOM 701 O O . ALA B 2 87 ? 125.670 -16.883 -34.313 1.00 30.00 87 ALA I O 1
ATOM 703 N N . LEU B 2 88 ? 123.792 -18.130 -34.393 1.00 30.00 88 LEU I N 1
ATOM 704 C CA . LEU B 2 88 ? 123.002 -17.115 -33.704 1.00 30.00 88 LEU I CA 1
ATOM 705 C C . LEU B 2 88 ? 123.590 -16.807 -32.336 1.00 30.00 88 LEU I C 1
ATOM 706 O O . LEU B 2 88 ? 123.786 -15.641 -31.978 1.00 30.00 88 LEU I O 1
ATOM 711 N N . ASN B 2 89 ? 123.904 -17.849 -31.566 1.00 30.00 89 ASN I N 1
ATOM 712 C CA . ASN B 2 89 ? 124.464 -17.658 -30.234 1.00 30.00 89 ASN I CA 1
ATOM 713 C C . ASN B 2 89 ? 125.793 -16.923 -30.286 1.00 30.00 89 ASN I C 1
ATOM 714 O O . ASN B 2 89 ? 126.041 -16.030 -29.468 1.00 30.00 89 ASN I O 1
ATOM 719 N N . GLN B 2 90 ? 126.660 -17.282 -31.233 1.00 30.00 90 GLN I N 1
ATOM 720 C CA . GLN B 2 90 ? 127.966 -16.642 -31.320 1.00 30.00 90 GLN I CA 1
ATOM 721 C C . GLN B 2 90 ? 127.831 -15.167 -31.671 1.00 30.00 90 GLN I C 1
ATOM 722 O O . GLN B 2 90 ? 128.567 -14.325 -31.145 1.00 30.00 90 GLN I O 1
ATOM 728 N N . LYS B 2 91 ? 126.898 -14.830 -32.560 1.00 30.00 91 LYS I N 1
ATOM 729 C CA . LYS B 2 91 ? 126.789 -13.430 -32.949 1.00 30.00 91 LYS I CA 1
ATOM 730 C C . LYS B 2 91 ? 125.756 -12.652 -32.142 1.00 30.00 91 LYS I C 1
ATOM 731 O O . LYS B 2 91 ? 125.595 -11.449 -32.374 1.00 30.00 91 LYS I O 1
ATOM 737 N N . LEU B 2 92 ? 125.074 -13.282 -31.189 1.00 30.00 92 LEU I N 1
ATOM 738 C CA . LEU B 2 92 ? 124.177 -12.571 -30.288 1.00 30.00 92 LEU I CA 1
ATOM 739 C C . LEU B 2 92 ? 124.836 -12.336 -28.931 1.00 30.00 92 LEU I C 1
ATOM 740 O O . LEU B 2 92 ? 124.157 -12.155 -27.919 1.00 30.00 92 LEU I O 1
ATOM 745 N N . ASN B 2 93 ? 126.170 -12.336 -28.907 1.00 30.00 93 ASN I N 1
ATOM 746 C CA . ASN B 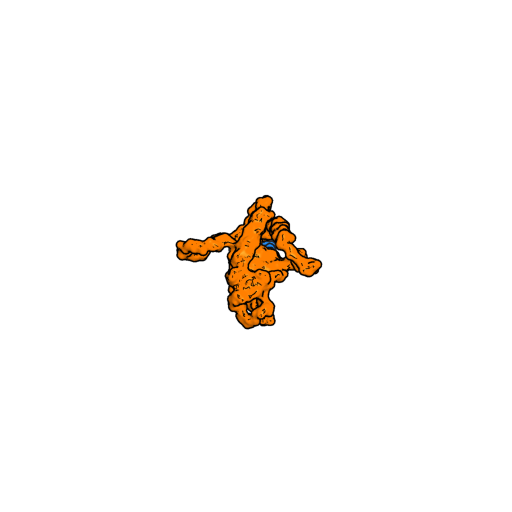2 93 ? 126.905 -12.255 -27.648 1.00 30.00 93 ASN I CA 1
ATOM 747 C C . ASN B 2 93 ? 126.672 -10.926 -26.940 1.00 30.00 93 ASN I C 1
ATOM 748 O O . ASN B 2 93 ? 126.531 -10.888 -25.711 1.00 30.00 93 ASN I O 1
ATOM 753 N N . GLY B 2 94 ? 126.643 -9.825 -27.693 1.00 30.00 94 GLY I N 1
ATOM 754 C CA . GLY B 2 94 ? 126.514 -8.517 -27.071 1.00 30.00 94 GLY I CA 1
ATOM 755 C C . GLY B 2 94 ? 125.206 -8.352 -26.322 1.00 30.00 94 GLY I C 1
ATOM 756 O O . GLY B 2 94 ? 125.171 -7.798 -25.220 1.00 30.00 94 GLY I O 1
ATOM 757 N N . THR B 2 95 ? 124.113 -8.829 -26.910 1.00 30.00 95 THR I N 1
ATOM 758 C CA . THR B 2 95 ? 122.809 -8.743 -26.273 1.00 30.00 95 THR I CA 1
ATOM 759 C C . THR B 2 95 ? 122.614 -9.923 -25.329 1.00 30.00 95 THR I C 1
ATOM 760 O O . THR B 2 95 ? 123.065 -11.038 -25.607 1.00 30.00 95 THR I O 1
ATOM 764 N N . GLY B 2 96 ? 121.947 -9.671 -24.201 1.00 30.00 96 GLY I N 1
ATOM 765 C CA . GLY B 2 96 ? 121.740 -10.712 -23.209 1.00 30.00 96 GLY I CA 1
ATOM 766 C C . GLY B 2 96 ? 120.879 -11.866 -23.681 1.00 30.00 96 GLY I C 1
ATOM 767 O O . GLY B 2 96 ? 120.819 -12.898 -23.006 1.00 30.00 96 GLY I O 1
ATOM 768 N N . ILE B 2 97 ? 120.199 -11.714 -24.816 1.00 30.00 97 ILE I N 1
ATOM 769 C CA . ILE B 2 97 ? 119.361 -12.784 -25.341 1.00 30.00 97 ILE I CA 1
ATOM 770 C C . ILE B 2 97 ? 120.244 -13.930 -25.816 1.00 30.00 97 ILE I C 1
ATOM 771 O O . ILE B 2 97 ? 121.300 -13.710 -26.422 1.00 30.00 97 ILE I O 1
ATOM 776 N N . SER B 2 98 ? 119.820 -15.157 -25.531 1.00 30.00 98 SER I N 1
ATOM 777 C CA . SER B 2 98 ? 120.492 -16.355 -26.006 1.00 30.00 98 SER I CA 1
ATOM 778 C C . SER B 2 98 ? 119.460 -17.308 -26.593 1.00 30.00 98 SER I C 1
ATOM 779 O O . SER B 2 98 ? 118.265 -17.219 -26.299 1.00 30.00 98 SER I O 1
ATOM 782 N N . ALA B 2 99 ? 119.931 -18.220 -27.439 1.00 30.00 99 ALA I N 1
ATOM 783 C CA . ALA B 2 99 ? 119.072 -19.181 -28.119 1.00 30.00 99 ALA I CA 1
ATOM 784 C C . ALA B 2 99 ? 119.455 -20.593 -27.705 1.00 30.00 99 ALA I C 1
ATOM 785 O O . ALA B 2 99 ? 120.639 -20.892 -27.522 1.00 30.00 99 ALA I O 1
ATOM 787 N N . GLY B 2 100 ? 118.455 -21.452 -27.559 1.00 30.00 100 GLY I N 1
ATOM 788 C CA . GLY B 2 100 ?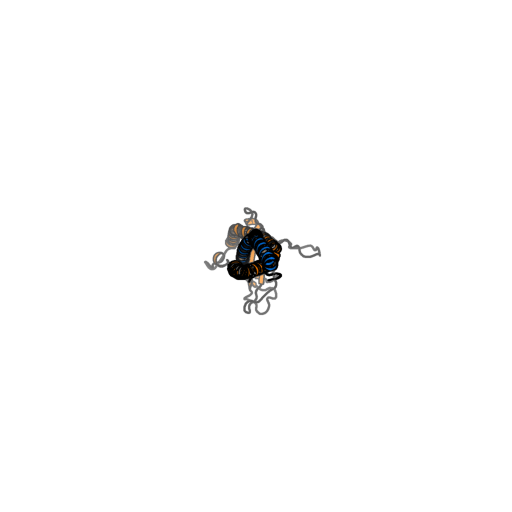 118.693 -22.822 -27.151 1.00 30.00 100 GLY I CA 1
ATOM 789 C C . GLY B 2 100 ? 117.388 -23.509 -26.829 1.00 30.00 100 GLY I C 1
ATOM 790 O O . GLY B 2 100 ? 116.300 -22.973 -27.048 1.00 30.00 100 GLY I O 1
ATOM 791 N N . SER B 2 101 ? 117.515 -24.730 -26.314 1.00 30.00 101 SER I N 1
ATOM 792 C CA . SER B 2 101 ? 116.372 -25.510 -25.861 1.00 30.00 101 SER I CA 1
ATOM 793 C C . SER B 2 101 ? 116.680 -26.116 -24.502 1.00 30.00 101 SER I C 1
ATOM 794 O O . SER B 2 101 ? 117.786 -26.614 -24.277 1.00 30.00 101 SER I O 1
ATOM 797 N N . ASP B 2 102 ? 115.704 -26.075 -23.600 1.00 30.00 102 ASP I N 1
ATOM 798 C CA . ASP B 2 102 ? 115.825 -26.728 -22.304 1.00 30.00 102 ASP I CA 1
ATOM 799 C C . ASP B 2 102 ? 115.562 -28.225 -22.372 1.00 30.00 102 ASP I C 1
ATOM 800 O O . ASP B 2 102 ? 115.841 -28.934 -21.399 1.00 30.00 102 ASP I O 1
ATOM 805 N N . LYS B 2 103 ? 115.035 -28.721 -23.487 1.00 30.00 103 LYS I N 1
ATOM 806 C CA . LYS B 2 103 ? 114.677 -30.128 -23.587 1.00 30.00 103 LYS I CA 1
ATOM 807 C C . LYS B 2 103 ? 115.928 -30.985 -23.688 1.00 30.00 103 LYS I C 1
ATOM 808 O O . LYS B 2 103 ? 116.821 -30.705 -24.492 1.00 30.00 103 LYS I O 1
ATOM 814 N N . THR B 2 104 ? 115.991 -32.039 -22.876 1.00 30.00 104 THR I N 1
ATOM 815 C CA . THR B 2 104 ? 117.103 -32.989 -22.903 1.00 30.00 104 THR I CA 1
ATOM 816 C C . THR B 2 104 ? 116.515 -34.386 -23.065 1.00 30.00 104 THR I C 1
ATOM 817 O O . THR B 2 104 ? 116.368 -35.113 -22.080 1.00 30.00 104 THR I O 1
ATOM 821 N N . GLY B 2 105 ? 116.204 -34.753 -24.304 1.00 30.00 105 GLY I N 1
ATOM 822 C CA . GLY B 2 105 ? 115.833 -36.127 -24.602 1.00 30.00 105 GLY I CA 1
ATOM 823 C C . GLY B 2 105 ? 114.690 -36.633 -23.750 1.00 30.00 105 GLY I C 1
ATOM 824 O O . GLY B 2 105 ? 113.634 -36.000 -23.636 1.00 30.00 105 GLY I O 1
ATOM 825 N N . ASP B 2 106 ? 114.907 -37.788 -23.131 1.00 30.00 106 ASP I N 1
ATOM 826 C CA . ASP B 2 106 ? 113.888 -38.464 -22.336 1.00 30.00 106 ASP I CA 1
ATOM 827 C C . ASP B 2 106 ? 114.566 -39.020 -21.088 1.00 30.00 106 ASP I C 1
ATOM 828 O O . ASP B 2 106 ? 115.698 -38.654 -20.753 1.00 30.00 106 ASP I O 1
ATOM 833 N N . VAL B 2 107 ? 113.872 -39.912 -20.380 1.00 30.00 107 VAL I N 1
ATOM 834 C CA . VAL B 2 107 ? 114.385 -40.412 -19.107 1.00 30.00 107 VAL I CA 1
ATOM 835 C C . VAL B 2 107 ? 115.611 -41.292 -19.320 1.00 30.00 107 VAL I C 1
ATOM 836 O O . VAL B 2 107 ? 116.486 -41.378 -18.452 1.00 30.00 107 VAL I O 1
ATOM 840 N N . ALA B 2 108 ? 115.695 -41.964 -20.468 1.00 30.00 108 ALA I N 1
ATOM 841 C CA . ALA B 2 108 ? 116.849 -42.808 -20.763 1.00 30.00 108 ALA I CA 1
ATOM 842 C C . ALA B 2 108 ? 118.054 -41.934 -21.088 1.00 30.00 108 ALA I C 1
ATOM 843 O O . ALA B 2 108 ? 117.945 -40.979 -21.863 1.00 30.00 108 ALA I O 1
ATOM 845 N N . GLN B 2 109 ? 119.203 -42.263 -20.503 1.00 30.00 109 GLN I N 1
ATOM 846 C CA . GLN B 2 109 ? 120.400 -41.425 -20.574 1.00 30.00 109 GLN I CA 1
ATOM 847 C C . GLN B 2 109 ? 121.451 -42.157 -21.408 1.00 30.00 109 GLN I C 1
ATOM 848 O O . GLN B 2 109 ? 122.321 -42.849 -20.874 1.00 30.00 109 GLN I O 1
ATOM 854 N N . SER B 2 110 ? 121.371 -41.986 -22.724 1.00 30.00 110 SER I N 1
ATOM 855 C CA . SER B 2 110 ? 122.305 -42.594 -23.660 1.00 30.00 110 SER I CA 1
ATOM 856 C C . SER B 2 110 ? 123.268 -41.550 -24.210 1.00 30.00 110 SER I C 1
ATOM 857 O O . SER B 2 110 ? 122.919 -40.377 -24.366 1.00 30.00 110 SER I O 1
ATOM 860 N N . GLY B 2 111 ? 124.483 -41.993 -24.513 1.00 30.00 111 GLY I N 1
ATOM 861 C CA . GLY B 2 111 ? 125.488 -41.122 -25.079 1.00 30.00 111 GLY I CA 1
ATOM 862 C C . GLY B 2 111 ? 125.187 -40.772 -26.525 1.00 30.00 111 GLY I C 1
ATOM 863 O O . GLY B 2 111 ? 124.210 -41.221 -27.125 1.00 30.00 111 GLY I O 1
ATOM 864 N N . ALA B 2 112 ? 126.061 -39.939 -27.092 1.00 30.00 112 ALA I N 1
ATOM 865 C CA . ALA B 2 112 ? 125.924 -39.446 -28.463 1.00 30.00 112 ALA I CA 1
ATOM 866 C C . ALA B 2 112 ? 124.581 -38.736 -28.643 1.00 30.00 112 ALA I C 1
ATOM 867 O O . ALA B 2 112 ? 123.730 -39.131 -29.441 1.00 30.00 112 ALA I O 1
ATOM 869 N N . ARG B 2 113 ? 124.412 -37.669 -27.874 1.00 30.00 113 ARG I N 1
ATOM 870 C CA . ARG B 2 113 ? 123.157 -36.943 -27.775 1.00 30.00 113 ARG I CA 1
ATOM 871 C C . ARG B 2 113 ? 123.364 -35.488 -28.172 1.00 30.00 113 ARG I C 1
ATOM 872 O O . ARG B 2 113 ? 124.250 -34.809 -27.645 1.00 30.00 113 ARG I O 1
ATOM 880 N N . ALA B 2 114 ? 122.549 -35.015 -29.114 1.00 30.00 114 ALA I N 1
ATOM 881 C CA . ALA B 2 114 ? 122.607 -33.626 -29.565 1.00 30.00 114 ALA I CA 1
ATOM 882 C C . ALA B 2 114 ? 121.643 -32.829 -28.698 1.00 30.00 114 ALA I C 1
ATOM 883 O O . ALA B 2 114 ? 120.531 -32.494 -29.108 1.00 30.00 114 ALA I O 1
ATOM 885 N N . ILE B 2 115 ? 122.086 -32.522 -27.479 1.00 30.00 115 ILE I N 1
ATOM 886 C CA . ILE B 2 115 ? 121.208 -31.902 -26.494 1.00 30.00 115 ILE I CA 1
ATOM 887 C C . ILE B 2 115 ? 120.813 -30.497 -26.933 1.00 30.00 115 ILE I C 1
ATOM 888 O O . ILE B 2 115 ? 119.633 -30.131 -26.914 1.00 30.00 115 ILE I O 1
ATOM 893 N N . GLY B 2 116 ? 121.789 -29.695 -27.344 1.00 30.00 116 GLY I N 1
ATOM 894 C CA . GLY B 2 116 ? 121.549 -28.316 -27.734 1.00 30.00 116 GLY I CA 1
ATOM 895 C C . GLY B 2 116 ? 121.108 -28.228 -29.184 1.00 30.00 116 GLY I C 1
ATOM 896 O O . GLY B 2 116 ? 121.635 -28.931 -30.048 1.00 30.00 116 GLY I O 1
ATOM 897 N N . GLY B 2 117 ? 120.137 -27.365 -29.437 1.00 30.00 117 GLY I N 1
ATOM 898 C CA . GLY B 2 117 ? 119.592 -27.220 -30.770 1.00 30.00 117 GLY I CA 1
ATOM 899 C C . GLY B 2 117 ? 118.135 -26.821 -30.714 1.00 30.00 117 GLY I C 1
ATOM 900 O O . GLY B 2 117 ? 117.622 -26.386 -29.685 1.00 30.00 117 GLY I O 1
ATOM 901 N N . ALA B 2 118 ? 117.477 -26.973 -31.861 1.00 30.00 118 ALA I N 1
ATOM 902 C CA . ALA B 2 118 ? 116.072 -26.622 -31.992 1.00 30.00 118 ALA I CA 1
ATOM 903 C C . ALA B 2 118 ? 115.196 -27.874 -31.994 1.00 30.00 118 ALA I C 1
ATOM 904 O O . ALA B 2 118 ? 115.653 -28.992 -31.744 1.00 30.00 118 ALA I O 1
ATOM 906 N N . GLU B 2 119 ? 113.913 -27.670 -32.287 1.00 30.00 119 GLU I N 1
ATOM 907 C CA . GLU B 2 119 ? 112.908 -28.721 -32.254 1.00 30.00 119 GLU I CA 1
ATOM 908 C C . GLU B 2 119 ? 112.142 -28.765 -33.570 1.00 30.00 119 GLU I C 1
ATOM 909 O O . GLU B 2 119 ? 112.052 -27.766 -34.290 1.00 30.00 119 GLU I O 1
ATOM 915 N N . ILE B 2 120 ? 111.590 -29.938 -33.876 1.00 30.00 120 ILE I N 1
ATOM 916 C CA . ILE B 2 120 ? 110.888 -30.198 -35.129 1.00 30.00 120 ILE I CA 1
ATOM 917 C C . ILE B 2 120 ? 109.489 -30.699 -34.804 1.00 30.00 120 ILE I C 1
ATOM 918 O O . ILE B 2 120 ? 109.324 -31.589 -33.962 1.00 30.00 120 ILE I O 1
ATOM 923 N N . GLY B 2 121 ? 108.483 -30.139 -35.482 1.00 30.00 121 GLY I N 1
ATOM 924 C CA . GLY B 2 121 ? 107.101 -30.484 -35.238 1.00 30.00 121 GLY I CA 1
ATOM 925 C C . GLY B 2 121 ? 106.530 -31.464 -36.257 1.00 30.00 121 GLY I C 1
ATOM 926 O O . GLY B 2 121 ? 107.120 -31.758 -37.293 1.00 30.00 121 GLY I O 1
ATOM 927 N N . ARG B 2 122 ? 105.343 -31.967 -35.930 1.00 30.00 122 ARG I N 1
ATOM 928 C CA . ARG B 2 122 ? 104.653 -32.910 -36.802 1.00 30.00 122 ARG I CA 1
ATOM 929 C C . ARG B 2 122 ? 104.261 -32.237 -38.109 1.00 30.00 122 ARG I C 1
ATOM 930 O O . ARG B 2 122 ? 103.834 -31.080 -38.127 1.00 30.00 122 ARG I O 1
ATOM 938 N N . ALA B 2 123 ? 104.414 -32.967 -39.209 1.00 30.00 123 ALA I N 1
ATOM 939 C CA . ALA B 2 123 ? 104.099 -32.413 -40.512 1.00 30.00 123 ALA I CA 1
ATOM 940 C C . ALA B 2 123 ? 102.607 -32.113 -40.627 1.00 30.00 123 ALA I C 1
ATOM 941 O O . ALA B 2 123 ? 101.759 -32.780 -40.028 1.00 30.00 123 ALA I O 1
ATOM 943 N N . ARG B 2 124 ? 102.295 -31.082 -41.407 1.00 30.00 124 ARG I N 1
ATOM 944 C CA . ARG B 2 124 ? 100.920 -30.726 -41.719 1.00 30.00 124 ARG I CA 1
ATOM 945 C C . ARG B 2 124 ? 100.848 -30.459 -43.215 1.00 30.00 124 ARG I C 1
ATOM 946 O O . ARG B 2 124 ? 101.850 -30.555 -43.926 1.00 30.00 124 ARG I O 1
ATOM 954 N N . ASN B 2 125 ? 99.648 -30.158 -43.700 1.00 30.00 125 ASN I N 1
ATOM 955 C CA . ASN B 2 125 ? 99.423 -29.879 -45.111 1.00 30.00 125 ASN I CA 1
ATOM 956 C C . ASN B 2 125 ? 98.538 -28.649 -45.243 1.00 30.00 125 ASN I C 1
ATOM 957 O O . ASN B 2 125 ? 97.416 -28.628 -44.725 1.00 30.00 125 ASN I O 1
ATOM 962 N N . VAL B 2 126 ? 99.038 -27.634 -45.942 1.00 30.00 126 VAL I N 1
ATOM 963 C CA . VAL B 2 126 ? 98.340 -26.356 -46.032 1.00 30.00 126 VAL I CA 1
ATOM 964 C C . VAL B 2 126 ? 97.239 -26.391 -47.085 1.00 30.00 126 VAL I C 1
ATOM 965 O O . VAL B 2 126 ? 96.060 -26.211 -46.767 1.00 30.00 126 VAL I O 1
ATOM 969 N N . ASN B 2 127 ? 97.590 -26.627 -48.346 1.00 30.00 127 ASN I N 1
ATOM 970 C CA . ASN B 2 127 ? 96.617 -26.719 -49.432 1.00 30.00 127 ASN I CA 1
ATOM 971 C C . ASN B 2 127 ? 96.993 -27.865 -50.365 1.00 30.00 127 ASN I C 1
ATOM 972 O O . ASN B 2 127 ? 96.935 -27.751 -51.590 1.00 30.00 127 ASN I O 1
ATOM 977 N N . GLY B 2 128 ? 97.372 -28.999 -49.780 1.00 30.00 128 GLY I N 1
ATOM 978 C CA . GLY B 2 128 ? 97.824 -30.143 -50.543 1.00 30.00 128 GLY I CA 1
ATOM 979 C C . GLY B 2 128 ? 99.324 -30.281 -50.658 1.00 30.00 128 GLY I C 1
ATOM 980 O O . GLY B 2 128 ? 99.796 -31.097 -51.457 1.00 30.00 128 GLY I O 1
ATOM 981 N N . LEU B 2 129 ? 100.079 -29.519 -49.901 1.00 30.00 129 LEU I N 1
ATOM 982 C CA . LEU B 2 129 ? 101.528 -29.547 -50.000 1.00 30.00 129 LEU I CA 1
ATOM 983 C C . LEU B 2 129 ? 102.133 -29.905 -48.654 1.00 30.00 129 LEU I C 1
ATOM 984 O O . LEU B 2 129 ? 101.528 -29.607 -47.613 1.00 30.00 129 LEU I O 1
ATOM 989 N N . PRO B 2 130 ? 103.294 -30.556 -48.629 1.00 30.00 130 PRO I N 1
ATOM 990 C CA . PRO B 2 130 ? 103.945 -30.851 -47.347 1.00 30.00 130 PRO I CA 1
ATOM 991 C C . PRO B 2 130 ? 104.334 -29.577 -46.607 1.00 30.00 130 PRO I C 1
ATOM 992 O O . PRO B 2 130 ? 104.752 -28.585 -47.208 1.00 30.00 130 PRO I O 1
ATOM 996 N N . VAL B 2 131 ? 104.180 -29.611 -45.285 1.00 30.00 131 VAL I N 1
ATOM 997 C CA . VAL B 2 131 ? 104.569 -28.521 -44.395 1.00 30.00 131 VAL I CA 1
ATOM 998 C C . VAL B 2 131 ? 105.351 -29.125 -43.239 1.00 30.00 131 VAL I C 1
ATOM 999 O O . VAL B 2 131 ? 104.866 -30.051 -42.578 1.00 30.00 131 V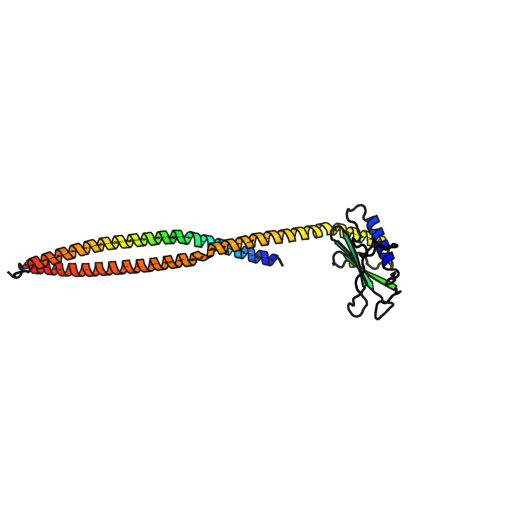AL I O 1
ATOM 1003 N N . LEU B 2 132 ? 106.557 -28.610 -42.991 1.00 30.00 132 LEU I N 1
ATOM 1004 C CA . LEU B 2 132 ? 107.390 -29.104 -41.899 1.00 30.00 132 LEU I CA 1
ATOM 1005 C C . LEU B 2 132 ? 107.996 -27.939 -41.131 1.00 30.00 132 LEU I C 1
ATOM 1006 O O . LEU B 2 132 ? 108.761 -27.155 -41.711 1.00 30.00 132 LEU I O 1
ATOM 1011 N N . PRO B 2 133 ? 107.697 -27.789 -39.839 1.00 30.00 133 PRO I N 1
ATOM 1012 C CA . PRO B 2 133 ? 108.202 -26.639 -39.081 1.00 30.00 133 PRO I CA 1
ATOM 1013 C C . PRO B 2 133 ? 109.506 -26.919 -38.348 1.00 30.00 133 PRO I C 1
ATOM 1014 O O . PRO B 2 133 ? 109.905 -28.065 -38.136 1.00 30.00 133 PRO I O 1
ATOM 1018 N N . ALA B 2 134 ? 110.178 -25.835 -37.966 1.00 30.00 134 ALA I N 1
ATOM 1019 C CA . ALA B 2 134 ? 111.373 -25.881 -37.128 1.00 30.00 134 ALA I CA 1
ATOM 1020 C C . ALA B 2 134 ? 111.329 -24.673 -36.205 1.00 30.00 134 ALA I C 1
ATOM 1021 O O . ALA B 2 134 ? 111.484 -23.536 -36.662 1.00 30.00 134 ALA I O 1
ATOM 1023 N N . ILE B 2 135 ? 111.124 -24.918 -34.915 1.00 30.00 135 ILE I N 1
ATOM 1024 C CA . ILE B 2 135 ? 110.931 -23.867 -33.925 1.00 30.00 135 ILE I CA 1
ATOM 1025 C C . ILE B 2 135 ? 112.242 -23.659 -33.186 1.00 30.00 135 ILE I C 1
ATOM 1026 O O . ILE B 2 135 ? 112.849 -24.615 -32.691 1.00 30.00 135 ILE I O 1
ATOM 1031 N N . ILE B 2 136 ? 112.686 -22.413 -33.115 1.00 30.00 136 ILE I N 1
ATOM 1032 C CA . ILE B 2 136 ? 113.858 -22.033 -32.339 1.00 30.00 136 ILE I CA 1
ATOM 1033 C C . ILE B 2 136 ? 113.376 -21.148 -31.188 1.00 30.00 136 ILE I C 1
ATOM 1034 O O . ILE B 2 136 ? 113.127 -19.953 -31.391 1.00 30.00 136 ILE I O 1
ATOM 1039 N N . PRO B 2 137 ? 113.216 -21.693 -29.954 1.00 30.00 137 PRO I N 1
ATOM 1040 C CA . PRO B 2 137 ? 112.745 -20.901 -28.829 1.00 30.00 137 PRO I CA 1
ATOM 1041 C C . PRO B 2 137 ? 113.884 -20.110 -28.211 1.00 30.00 137 PRO I C 1
ATOM 1042 O O . PRO B 2 137 ? 114.789 -20.702 -27.594 1.00 30.00 137 PRO I O 1
ATOM 1046 N N . LEU B 2 138 ? 113.847 -18.788 -28.370 1.00 30.00 138 LEU I N 1
ATOM 1047 C CA . LEU B 2 138 ? 114.883 -17.935 -27.819 1.00 30.00 138 LEU I CA 1
ATOM 1048 C C . LEU B 2 138 ? 114.549 -17.569 -26.381 1.00 30.00 138 LEU I C 1
ATOM 1049 O O . LEU B 2 138 ? 113.408 -17.701 -25.932 1.00 30.00 138 LEU I O 1
ATOM 1054 N N . SER B 2 139 ? 115.560 -17.081 -25.667 1.00 30.00 139 SER I N 1
ATOM 1055 C CA . SER B 2 139 ? 115.335 -16.512 -24.350 1.00 30.00 139 SER I CA 1
ATOM 1056 C C . SER B 2 139 ? 114.438 -15.282 -24.460 1.00 30.00 139 SER I C 1
ATOM 1057 O O . SER B 2 139 ? 114.062 -14.855 -25.556 1.00 30.00 139 SER I O 1
ATOM 1060 N N . ASP B 2 140 ? 114.062 -14.740 -23.299 1.00 30.00 140 ASP I N 1
ATOM 1061 C CA . ASP B 2 140 ? 113.323 -13.483 -23.209 1.00 30.00 140 ASP I CA 1
ATOM 1062 C C . ASP B 2 140 ? 111.860 -13.650 -23.613 1.00 30.00 140 ASP I C 1
ATOM 1063 O O . ASP B 2 140 ? 111.065 -12.712 -23.493 1.00 30.00 140 ASP I O 1
ATOM 1068 N N . GLY B 2 141 ? 111.482 -14.843 -24.063 1.00 30.00 141 GLY I N 1
ATOM 1069 C CA . GLY B 2 141 ? 110.103 -15.165 -24.379 1.00 30.00 141 GLY I CA 1
ATOM 1070 C C . GLY B 2 141 ? 109.755 -15.089 -25.850 1.00 30.00 141 GLY I C 1
ATOM 1071 O O . GLY B 2 141 ? 108.597 -15.334 -26.212 1.00 30.00 141 GLY I O 1
ATOM 1072 N N . GLN B 2 142 ? 110.706 -14.739 -26.709 1.00 30.00 142 GLN I N 1
ATOM 1073 C CA . GLN B 2 142 ? 110.441 -14.683 -28.139 1.00 30.00 142 GLN I CA 1
ATOM 1074 C C . GLN B 2 142 ? 110.817 -16.001 -28.808 1.00 30.00 142 GLN I C 1
ATOM 1075 O O . GLN B 2 142 ? 111.493 -16.850 -28.222 1.00 30.00 142 GLN I O 1
ATOM 1081 N N . THR B 2 143 ? 110.372 -16.168 -30.053 1.00 30.00 143 THR I N 1
ATOM 1082 C CA . THR B 2 143 ? 110.679 -17.356 -30.838 1.00 30.00 143 THR I CA 1
ATOM 1083 C C . THR B 2 143 ? 111.007 -16.969 -32.272 1.00 30.00 143 THR I C 1
ATOM 1084 O O . THR B 2 143 ? 110.613 -15.899 -32.745 1.00 30.00 143 THR I O 1
ATOM 1088 N N . ILE B 2 144 ? 111.750 -17.838 -32.948 1.00 30.00 144 ILE I N 1
ATOM 1089 C CA . ILE B 2 144 ? 112.042 -17.713 -34.372 1.00 30.00 144 ILE I CA 1
ATOM 1090 C C . ILE B 2 144 ? 111.714 -19.048 -35.015 1.00 30.00 144 ILE I C 1
ATOM 1091 O O . ILE B 2 144 ? 112.197 -20.094 -34.565 1.00 30.00 144 ILE I O 1
ATOM 1096 N N . SER B 2 145 ? 110.904 -19.024 -36.065 1.00 30.00 145 SER I N 1
ATOM 1097 C CA . SER B 2 145 ? 110.518 -20.241 -36.759 1.00 30.00 145 SER I CA 1
ATOM 1098 C C . SER B 2 145 ? 110.803 -20.111 -38.246 1.00 30.00 145 SER I C 1
ATOM 1099 O O . SER B 2 145 ? 110.421 -19.123 -38.882 1.00 30.00 145 SER I O 1
ATOM 1102 N N . ILE B 2 146 ? 111.473 -21.122 -38.791 1.00 30.00 146 ILE I N 1
ATOM 1103 C CA . ILE B 2 146 ? 111.740 -21.233 -40.218 1.00 30.00 146 ILE I CA 1
ATOM 1104 C C . ILE B 2 146 ? 111.008 -22.463 -40.731 1.00 30.00 146 ILE I C 1
ATOM 1105 O O . ILE B 2 146 ? 110.828 -23.440 -39.996 1.00 30.00 146 ILE I O 1
ATOM 1110 N N . LEU B 2 147 ? 110.558 -22.402 -41.977 1.00 30.00 147 LEU I N 1
ATOM 1111 C CA . LEU B 2 147 ? 109.651 -23.399 -42.522 1.00 30.00 147 LEU I CA 1
ATOM 1112 C C . LEU B 2 147 ? 110.234 -24.018 -43.785 1.00 30.00 147 LEU I C 1
ATOM 1113 O O . LEU B 2 147 ? 110.824 -23.321 -44.616 1.00 30.00 147 LEU I O 1
ATOM 1118 N N . PHE B 2 148 ? 110.068 -25.333 -43.917 1.00 30.00 148 PHE I N 1
ATOM 1119 C CA . PHE B 2 148 ? 110.552 -26.091 -45.062 1.00 30.00 148 PHE I CA 1
ATOM 1120 C C . PHE B 2 148 ? 109.374 -26.668 -45.837 1.00 30.00 148 PHE I C 1
ATOM 1121 O O . PHE B 2 148 ? 108.268 -26.806 -45.308 1.00 30.00 148 PHE I O 1
ATOM 1129 N N . HIS B 2 149 ? 109.619 -26.997 -47.105 1.00 30.00 149 HIS I N 1
ATOM 1130 C CA . HIS B 2 149 ? 108.651 -27.699 -47.935 1.00 30.00 149 HIS I CA 1
ATOM 1131 C C . HIS B 2 149 ? 109.409 -28.488 -48.990 1.00 30.00 149 HIS I C 1
ATOM 1132 O O . HIS B 2 149 ? 110.546 -28.154 -49.338 1.00 30.00 149 HIS I O 1
ATOM 1139 N N . SER B 2 150 ? 108.776 -29.542 -49.495 1.00 30.00 150 SER I N 1
ATOM 1140 C CA . SER B 2 150 ? 109.418 -30.463 -50.431 1.00 30.00 150 SER I CA 1
ATOM 1141 C C . SER B 2 150 ? 108.818 -30.320 -51.818 1.00 30.00 150 SER I C 1
ATOM 1142 O O . SER B 2 150 ? 107.707 -30.821 -52.072 1.00 30.00 150 SER I O 1
ATOM 1145 N N . PRO B 2 151 ? 109.503 -29.654 -52.752 1.00 30.00 151 PRO I N 1
ATOM 1146 C CA . PRO B 2 151 ? 109.036 -29.667 -54.145 1.00 30.00 151 PRO I CA 1
ATOM 1147 C C . PRO B 2 151 ? 109.454 -30.907 -54.914 1.00 30.00 151 PRO I C 1
ATOM 1148 O O . PRO B 2 151 ? 108.754 -31.289 -55.863 1.00 30.00 151 PRO I O 1
ATOM 1152 N N . THR B 2 152 ? 110.558 -31.552 -54.523 1.00 30.00 152 THR I N 1
ATOM 1153 C CA . THR B 2 152 ? 111.080 -32.705 -55.302 1.00 30.00 152 THR I CA 1
ATOM 1154 C C . THR B 2 152 ? 110.270 -33.957 -55.030 1.00 30.00 152 THR I C 1
ATOM 1155 O O . THR B 2 152 ? 110.238 -34.835 -55.920 1.00 30.00 152 THR I O 1
ATOM 1159 N N . ALA B 2 153 ? 109.639 -34.057 -53.858 1.00 30.00 153 ALA I N 1
ATOM 1160 C CA . ALA B 2 153 ? 108.871 -35.230 -53.476 1.00 30.00 153 ALA I CA 1
ATOM 1161 C C . ALA B 2 153 ? 107.408 -34.865 -53.252 1.00 30.00 153 ALA I C 1
ATOM 1162 O O . ALA B 2 153 ? 107.087 -33.779 -52.765 1.00 30.00 153 ALA I O 1
ATOM 1164 N N . GLU B 2 154 ? 106.528 -35.787 -53.626 1.00 30.00 154 GLU I N 1
ATOM 1165 C CA . GLU B 2 154 ? 105.094 -35.649 -53.447 1.00 30.00 154 GLU I CA 1
ATOM 1166 C C . GLU B 2 154 ? 104.627 -36.591 -52.336 1.00 30.00 154 GLU I C 1
ATOM 1167 O O . GLU B 2 154 ? 105.425 -37.299 -51.713 1.00 30.00 154 GLU I O 1
ATOM 1173 N N . ASN B 2 155 ? 103.323 -36.594 -52.081 1.00 30.00 155 ASN I N 1
ATOM 1174 C CA . ASN B 2 155 ? 102.671 -37.489 -51.112 1.00 30.00 155 ASN I CA 1
ATOM 1175 C C . ASN B 2 155 ? 103.262 -37.125 -49.740 1.00 30.00 155 ASN I C 1
ATOM 1176 O O . ASN B 2 155 ? 103.277 -35.937 -49.381 1.00 30.00 155 ASN I O 1
ATOM 1181 N N . ARG B 2 156 ? 103.752 -38.075 -48.953 1.00 30.00 156 ARG I N 1
ATOM 1182 C CA . ARG B 2 156 ? 104.283 -37.780 -47.636 1.00 30.00 156 ARG I CA 1
ATOM 1183 C C . ARG B 2 156 ? 105.733 -37.309 -47.743 1.00 30.00 156 ARG I C 1
ATOM 1184 O O . ARG B 2 156 ? 106.397 -37.479 -48.768 1.00 30.00 156 ARG I O 1
ATOM 1192 N N . ILE B 2 157 ? 106.215 -36.702 -46.657 1.00 30.00 157 ILE I N 1
ATOM 1193 C CA . ILE B 2 157 ? 107.564 -36.149 -46.639 1.00 30.00 157 ILE I CA 1
ATOM 1194 C C . ILE B 2 157 ? 108.612 -37.250 -46.754 1.00 30.00 157 ILE I C 1
ATOM 1195 O O . ILE B 2 157 ? 109.669 -37.044 -47.363 1.00 30.00 157 ILE I O 1
ATOM 1200 N N . THR B 2 158 ? 108.335 -38.431 -46.195 1.00 30.00 158 THR I N 1
ATOM 1201 C CA . THR B 2 158 ? 109.268 -39.556 -46.170 1.00 30.00 158 THR I CA 1
ATOM 1202 C C . THR B 2 158 ? 110.624 -39.162 -45.596 1.00 30.00 158 THR I C 1
ATOM 1203 O O . THR B 2 158 ? 110.698 -38.478 -44.571 1.00 30.00 158 THR I O 1
ATOM 1207 N N . ASN B 2 159 ? 111.702 -39.595 -46.250 1.00 30.00 159 ASN I N 1
ATOM 1208 C CA . ASN B 2 159 ? 113.053 -39.379 -45.757 1.00 30.00 159 ASN I CA 1
ATOM 1209 C C . ASN B 2 159 ? 113.989 -39.152 -46.934 1.00 30.00 159 ASN I C 1
ATOM 1210 O O . ASN B 2 159 ? 113.677 -39.488 -48.078 1.00 30.00 159 ASN I O 1
ATOM 1215 N N . SER B 2 160 ? 115.197 -38.656 -46.635 1.00 30.00 160 SER I N 1
ATOM 1216 C CA . SER B 2 160 ? 116.221 -38.427 -47.691 1.00 30.00 160 SER I CA 1
ATOM 1217 C C . SER B 2 160 ? 115.594 -37.636 -48.844 1.00 30.00 160 SER I C 1
ATOM 1218 O O . SER B 2 160 ? 115.538 -38.171 -49.974 1.00 30.00 160 SER I O 1
ATOM 1221 N N . ASP B 2 161 ? 115.152 -36.409 -48.563 1.00 30.00 161 ASP I N 1
ATOM 1222 C CA . ASP B 2 161 ? 114.468 -35.591 -49.598 1.00 30.00 161 ASP I CA 1
ATOM 1223 C C . ASP B 2 161 ? 114.855 -34.121 -49.407 1.00 30.00 161 ASP I C 1
ATOM 1224 O O . ASP B 2 161 ? 114.677 -33.604 -48.284 1.00 30.00 161 ASP I O 1
ATOM 1229 N N . THR B 2 162 ? 115.365 -33.476 -50.462 1.00 30.00 162 THR I N 1
ATOM 1230 C CA . THR B 2 162 ? 115.792 -32.089 -50.344 1.00 30.00 162 THR I CA 1
ATOM 1231 C C . THR B 2 162 ? 114.634 -31.198 -49.908 1.00 30.00 162 THR I C 1
ATOM 1232 O O . THR B 2 162 ?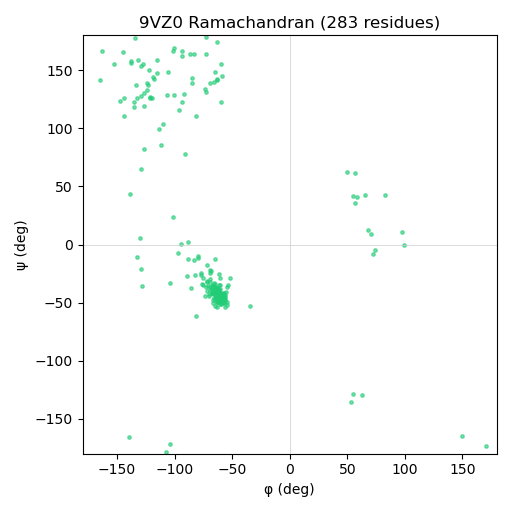 113.480 -31.409 -50.286 1.00 30.00 162 THR I O 1
ATOM 1236 N N . LEU B 2 163 ? 114.957 -30.182 -49.114 1.00 30.00 163 LEU I N 1
ATOM 1237 C CA . LEU B 2 163 ? 113.960 -29.277 -48.563 1.00 30.00 163 LEU I CA 1
ATOM 1238 C C . LEU B 2 163 ? 114.380 -27.843 -48.839 1.00 30.00 163 LEU I C 1
ATOM 1239 O O . LEU B 2 163 ? 115.572 -27.554 -48.980 1.00 30.00 163 LEU I O 1
ATOM 1244 N N . VAL B 2 164 ? 113.400 -26.948 -48.915 1.00 30.00 164 VAL I N 1
ATOM 1245 C CA . VAL B 2 164 ? 113.623 -25.563 -49.309 1.00 30.00 164 VAL I CA 1
ATOM 1246 C C . VAL B 2 164 ? 113.200 -24.655 -48.162 1.00 30.00 164 VAL I C 1
ATOM 1247 O O . VAL B 2 164 ? 112.072 -24.754 -47.667 1.00 30.00 164 VAL I O 1
ATOM 1251 N N . ALA B 2 165 ? 114.106 -23.777 -47.742 1.00 30.00 165 ALA I N 1
ATOM 1252 C CA . ALA B 2 165 ? 113.798 -22.794 -46.712 1.00 30.00 165 ALA I CA 1
ATOM 1253 C C . ALA B 2 165 ? 113.402 -21.475 -47.360 1.00 30.00 165 ALA I C 1
ATOM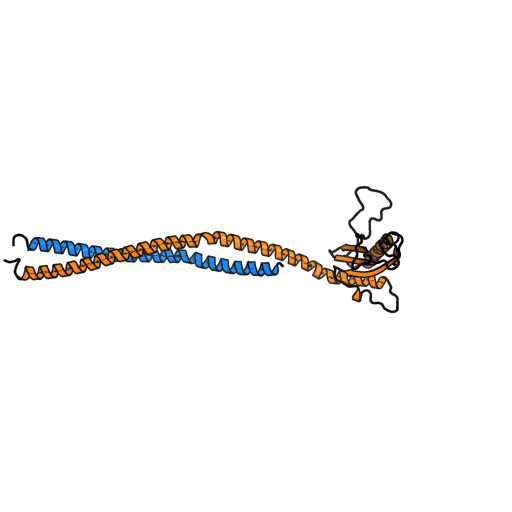 1254 O O . ALA B 2 165 ? 114.213 -20.839 -48.039 1.00 30.00 165 ALA I O 1
ATOM 1256 N N . PHE B 2 166 ? 112.161 -21.066 -47.151 1.00 30.00 166 PHE I N 1
ATOM 1257 C CA . PHE B 2 166 ? 111.653 -19.854 -47.786 1.00 30.00 166 PHE I CA 1
ATOM 1258 C C . PHE B 2 166 ? 111.009 -18.879 -46.810 1.00 30.00 166 PHE I C 1
ATOM 1259 O O . PHE B 2 166 ? 111.146 -17.667 -46.987 1.00 30.00 166 PHE I O 1
ATOM 1267 N N . GLN B 2 167 ? 110.317 -19.372 -45.785 1.00 30.00 167 GLN I N 1
ATOM 1268 C CA . GLN B 2 167 ? 109.527 -18.537 -44.890 1.00 30.00 167 GLN I CA 1
ATOM 1269 C C . GLN B 2 167 ? 110.217 -18.413 -43.541 1.00 30.00 167 GLN I C 1
ATOM 1270 O O . GLN B 2 167 ? 110.589 -19.423 -42.934 1.00 30.00 167 GLN I O 1
ATOM 1276 N N . PHE B 2 168 ? 110.382 -17.177 -43.080 1.00 30.00 168 PHE I N 1
ATOM 1277 C CA . PHE B 2 168 ? 110.986 -16.876 -41.788 1.00 30.00 168 PHE I CA 1
ATOM 1278 C C . PHE B 2 168 ? 109.988 -16.093 -40.947 1.00 30.00 168 PHE I C 1
ATOM 1279 O O . PHE B 2 168 ? 109.478 -15.059 -41.390 1.00 30.00 168 PHE I O 1
ATOM 1287 N N . LEU B 2 169 ? 109.715 -16.579 -39.737 1.00 30.00 169 LEU I N 1
ATOM 1288 C CA . LEU B 2 169 ? 108.708 -15.981 -38.870 1.00 30.00 169 LEU I CA 1
ATOM 1289 C C . LEU B 2 169 ? 109.330 -15.598 -37.536 1.00 30.00 169 LEU I C 1
ATOM 1290 O O . LEU B 2 169 ? 110.108 -16.369 -36.964 1.00 30.00 169 LEU I O 1
ATOM 1295 N N . LEU B 2 170 ? 108.981 -14.412 -37.044 1.00 30.00 170 LEU I N 1
ATOM 1296 C CA . LEU B 2 170 ? 109.428 -13.915 -35.749 1.00 30.00 170 LEU I CA 1
ATOM 1297 C C . LEU B 2 170 ? 108.206 -13.512 -34.940 1.00 30.00 170 LEU I C 1
ATOM 1298 O O . LEU B 2 170 ? 107.460 -12.617 -35.350 1.00 30.00 170 LEU I O 1
ATOM 1303 N N . ASN B 2 171 ? 108.010 -14.165 -33.793 1.00 30.00 171 ASN I N 1
ATOM 1304 C CA . ASN B 2 171 ? 106.890 -13.867 -32.896 1.00 30.00 171 ASN I CA 1
ATOM 1305 C C . ASN B 2 171 ? 105.551 -13.952 -33.625 1.00 30.00 171 ASN I C 1
ATOM 1306 O O . ASN B 2 171 ? 104.679 -13.097 -33.457 1.00 30.00 171 ASN I O 1
ATOM 1311 N N . LYS B 2 172 ? 105.407 -14.971 -34.474 1.00 30.00 172 LYS I N 1
ATOM 1312 C CA . LYS B 2 172 ? 104.194 -15.330 -35.207 1.00 30.00 172 LYS I CA 1
ATOM 1313 C C . LYS B 2 172 ? 103.880 -14.343 -36.329 1.00 30.00 172 LYS I C 1
ATOM 1314 O O . LYS B 2 172 ? 103.017 -14.628 -37.168 1.00 30.00 172 LYS I O 1
ATOM 1320 N N . LYS B 2 173 ? 104.587 -13.224 -36.415 1.00 30.00 173 LYS I N 1
ATOM 1321 C CA . LYS B 2 173 ? 104.371 -12.253 -37.474 1.00 30.00 173 LYS I CA 1
ATOM 1322 C C . LYS B 2 173 ? 105.287 -12.554 -38.650 1.00 30.00 173 LYS I C 1
ATOM 1323 O O . LYS B 2 173 ? 106.492 -12.751 -38.484 1.00 30.00 173 LYS I O 1
ATOM 1329 N N . ASP B 2 174 ? 104.698 -12.608 -39.842 1.00 30.00 174 ASP I N 1
ATOM 1330 C CA . ASP B 2 174 ? 105.472 -12.872 -41.044 1.00 30.00 174 ASP I CA 1
ATOM 1331 C C . ASP B 2 174 ? 106.536 -11.801 -41.219 1.00 30.00 174 ASP I C 1
ATOM 1332 O O . ASP B 2 174 ? 106.246 -10.602 -41.194 1.00 30.00 174 ASP I O 1
ATOM 1337 N N . VAL B 2 175 ? 107.773 -12.253 -41.289 1.00 30.00 175 VAL I N 1
ATOM 1338 C CA . VAL B 2 175 ? 108.788 -11.193 -41.516 1.00 30.00 175 VAL I CA 1
ATOM 1339 C C . VAL B 2 175 ? 109.746 -11.514 -42.652 1.00 30.00 175 VAL I C 1
ATOM 1340 O O . VAL B 2 175 ? 110.702 -10.746 -42.894 1.00 30.00 175 VAL I O 1
ATOM 1344 N N . THR B 2 176 ? 109.440 -12.622 -43.329 1.00 30.00 176 THR I N 1
ATOM 1345 C CA . THR B 2 176 ? 110.232 -12.976 -44.504 1.00 30.00 176 THR I CA 1
ATOM 1346 C C . THR B 2 176 ? 110.332 -11.815 -45.489 1.00 30.00 176 THR I C 1
ATOM 1347 O O . THR B 2 176 ? 111.330 -11.686 -46.207 1.00 30.00 176 THR I O 1
ATOM 1351 N N . HIS B 2 177 ? 109.316 -10.946 -45.521 1.00 30.00 177 HIS I N 1
ATOM 1352 C CA . HIS B 2 177 ? 109.231 -9.920 -46.559 1.00 30.00 177 HIS I CA 1
ATOM 1353 C C . HIS B 2 177 ? 110.419 -8.966 -46.551 1.00 30.00 177 HIS I C 1
ATOM 1354 O O . HIS B 2 177 ? 110.773 -8.432 -47.608 1.00 30.00 177 HIS I O 1
ATOM 1361 N N . THR B 2 178 ? 111.042 -8.740 -45.398 1.00 30.00 178 THR I N 1
ATOM 1362 C CA . THR B 2 178 ? 112.218 -7.880 -45.307 1.00 30.00 178 THR I C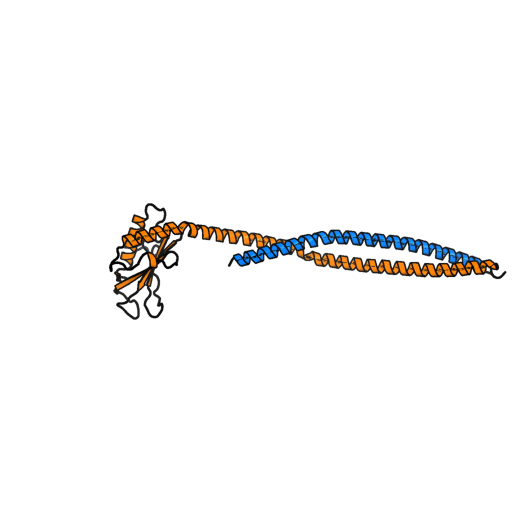A 1
ATOM 1363 C C . THR B 2 178 ? 113.518 -8.652 -45.155 1.00 30.00 178 THR I C 1
ATOM 1364 O O . THR B 2 178 ? 114.559 -8.201 -45.638 1.00 30.00 178 THR I O 1
ATOM 1368 N N . VAL B 2 179 ? 113.489 -9.801 -44.483 1.00 30.00 179 VAL I N 1
ATOM 1369 C CA . VAL B 2 179 ? 114.712 -10.569 -44.282 1.00 30.00 179 VAL I CA 1
ATOM 1370 C C . VAL B 2 179 ? 115.163 -11.220 -45.584 1.00 30.00 179 VAL I C 1
ATOM 1371 O O . VAL B 2 179 ? 116.359 -11.247 -45.897 1.00 30.00 179 VAL I O 1
ATOM 1375 N N . ALA B 2 180 ? 114.222 -11.735 -46.373 1.00 30.00 180 ALA I N 1
ATOM 1376 C CA . ALA B 2 180 ? 114.546 -12.525 -47.558 1.00 30.00 180 ALA I CA 1
ATOM 1377 C C . ALA B 2 180 ? 113.802 -12.022 -48.790 1.00 30.00 180 ALA I C 1
ATOM 1378 O O . ALA B 2 180 ? 112.957 -12.730 -49.350 1.00 30.00 180 ALA I O 1
ATOM 1380 N N . PRO B 2 181 ? 114.085 -10.797 -49.235 1.00 30.00 181 PRO I N 1
ATOM 1381 C CA . PRO B 2 181 ? 113.897 -10.480 -50.654 1.00 30.00 181 PRO I CA 1
ATOM 1382 C C . PRO B 2 181 ? 114.757 -11.389 -51.521 1.00 30.00 181 PRO I C 1
ATOM 1383 O O . PRO B 2 181 ? 115.772 -11.924 -51.068 1.00 30.00 181 PRO I O 1
ATOM 1387 N N . MET B 2 182 ? 114.334 -11.574 -52.768 1.00 30.00 182 MET I N 1
ATOM 1388 C CA . MET B 2 182 ? 115.178 -12.215 -53.770 1.00 30.00 182 MET I CA 1
ATOM 1389 C C . MET B 2 182 ? 115.941 -11.141 -54.543 1.00 30.00 182 MET I C 1
ATOM 1390 O O . MET B 2 182 ? 115.341 -10.229 -55.121 1.00 30.00 182 MET I O 1
ATOM 1395 N N . SER B 2 183 ? 117.271 -11.228 -54.530 1.00 30.00 183 SER I N 1
ATOM 1396 C CA . SER B 2 183 ? 118.131 -10.187 -55.081 1.00 30.00 183 SER I CA 1
ATOM 1397 C C . SER B 2 183 ? 119.385 -10.8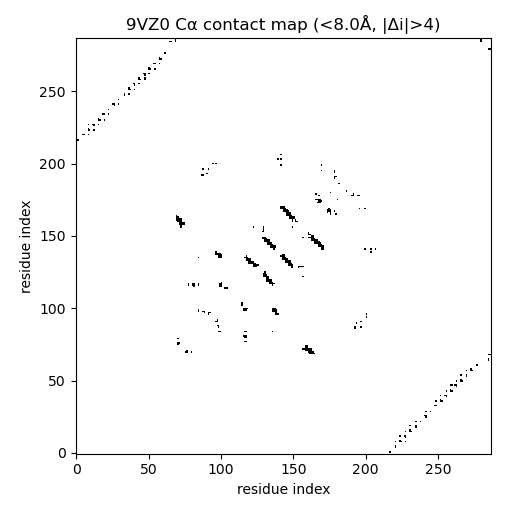20 -55.661 1.00 30.00 183 SER I C 1
ATOM 1398 O O . SER B 2 183 ? 120.112 -11.524 -54.952 1.00 30.00 183 SER I O 1
ATOM 1401 N N . GLY B 2 184 ? 119.644 -10.559 -56.940 1.00 30.00 184 GLY I N 1
ATOM 1402 C CA . GLY B 2 184 ? 120.839 -11.077 -57.573 1.00 30.00 184 GLY I CA 1
ATOM 1403 C C . GLY B 2 184 ? 120.862 -12.575 -57.741 1.00 30.00 184 GLY I C 1
ATOM 1404 O O . GLY B 2 184 ? 121.913 -13.136 -58.062 1.00 30.00 184 GLY I O 1
ATOM 1405 N N . ARG B 2 185 ? 119.727 -13.242 -57.543 1.00 30.00 185 ARG I N 1
ATOM 1406 C CA . ARG B 2 185 ? 119.615 -14.694 -57.604 1.00 30.00 185 ARG I CA 1
ATOM 1407 C C . ARG B 2 185 ? 120.564 -15.395 -56.633 1.00 30.00 185 ARG I C 1
ATOM 1408 O O . ARG B 2 185 ? 121.094 -16.467 -56.949 1.00 30.00 185 ARG I O 1
ATOM 1416 N N . ASP B 2 186 ? 120.797 -14.809 -55.457 1.00 30.00 186 ASP I N 1
ATOM 1417 C CA . ASP B 2 186 ? 121.659 -15.396 -54.439 1.00 30.00 186 ASP I CA 1
ATOM 1418 C C . ASP B 2 186 ? 121.381 -14.723 -53.100 1.00 30.00 186 ASP I C 1
ATOM 1419 O O . ASP B 2 186 ? 120.722 -13.683 -53.038 1.00 30.00 186 ASP I O 1
ATOM 1424 N N . MET B 2 187 ? 121.891 -15.331 -52.024 1.00 30.00 187 MET I N 1
ATOM 1425 C CA . MET B 2 187 ? 121.704 -14.799 -50.675 1.00 30.00 187 MET I CA 1
ATOM 1426 C C . MET B 2 187 ? 122.687 -15.454 -49.710 1.00 30.00 187 MET I C 1
ATOM 1427 O O . MET B 2 187 ? 122.943 -16.658 -49.812 1.00 30.00 187 MET I O 1
ATOM 1432 N N . THR B 2 188 ? 123.224 -14.667 -48.774 1.00 30.00 188 THR I N 1
ATOM 1433 C CA . THR B 2 188 ? 124.103 -15.193 -47.735 1.00 30.00 188 THR I CA 1
ATOM 1434 C C . THR B 2 188 ? 123.354 -15.350 -46.411 1.00 30.00 188 THR I C 1
ATOM 1435 O O . THR B 2 188 ? 122.248 -14.838 -46.225 1.00 30.00 188 THR I O 1
ATOM 1439 N N . LEU B 2 189 ? 123.978 -16.084 -45.485 1.00 30.00 189 LEU I N 1
ATOM 1440 C CA . LEU B 2 189 ? 123.320 -16.421 -44.224 1.00 30.00 189 LEU I CA 1
ATOM 1441 C C . LEU B 2 189 ? 123.573 -15.367 -43.150 1.00 30.00 189 LEU I C 1
ATOM 1442 O O . LEU B 2 189 ? 122.761 -15.200 -42.230 1.00 30.00 189 LEU I O 1
ATOM 1447 N N . ALA B 2 190 ? 124.698 -14.654 -43.248 1.00 30.00 190 ALA I N 1
ATOM 1448 C CA . ALA B 2 190 ? 125.053 -13.665 -42.234 1.00 30.00 190 ALA I CA 1
ATOM 1449 C C . ALA B 2 190 ? 124.014 -12.556 -42.151 1.00 30.00 190 ALA I C 1
ATOM 1450 O O . ALA B 2 190 ? 123.656 -12.108 -41.053 1.00 30.00 190 ALA I O 1
ATOM 1452 N N . GLN B 2 191 ? 123.529 -12.092 -43.306 1.00 30.00 191 GLN I N 1
ATOM 1453 C CA . GLN B 2 191 ? 122.456 -11.104 -43.319 1.00 30.00 191 GLN I CA 1
ATOM 1454 C C . GLN B 2 191 ? 121.236 -11.621 -42.574 1.00 30.00 191 GLN I C 1
ATOM 1455 O O . GLN B 2 191 ? 120.655 -10.905 -41.753 1.00 30.00 191 GLN I O 1
ATOM 1461 N N . VAL B 2 192 ? 120.840 -12.867 -42.841 1.00 30.00 192 VAL I N 1
ATOM 1462 C CA . VAL B 2 192 ? 119.668 -13.427 -42.177 1.00 30.00 192 VAL I CA 1
ATOM 1463 C C . VAL B 2 192 ? 119.869 -13.425 -40.671 1.00 30.00 192 VAL I C 1
ATOM 1464 O O . VAL B 2 192 ? 119.029 -12.923 -39.914 1.00 30.00 192 VAL I O 1
ATOM 1468 N N . THR B 2 193 ? 121.001 -13.964 -40.217 1.00 30.00 193 THR I N 1
ATOM 1469 C CA . THR B 2 193 ? 121.234 -14.091 -38.783 1.00 30.00 193 THR I CA 1
ATOM 1470 C C . THR B 2 193 ? 121.219 -12.726 -38.101 1.00 30.00 193 THR I C 1
ATOM 1471 O O . THR B 2 193 ? 120.526 -12.528 -37.092 1.00 30.00 193 THR I O 1
ATOM 1475 N N . MET B 2 194 ? 121.955 -11.760 -38.662 1.00 30.00 194 MET I N 1
ATOM 1476 C CA . MET B 2 194 ? 122.019 -10.434 -38.054 1.00 30.00 194 MET I CA 1
ATOM 1477 C C . MET B 2 194 ? 120.658 -9.756 -38.067 1.00 30.00 194 MET I C 1
ATOM 1478 O O . MET B 2 194 ? 120.284 -9.077 -37.102 1.00 30.00 194 MET I O 1
ATOM 1483 N N . LYS B 2 195 ? 119.897 -9.940 -39.147 1.00 30.00 195 LYS I N 1
ATOM 1484 C CA . LYS B 2 195 ? 118.598 -9.299 -39.261 1.00 30.00 195 LYS I CA 1
ATOM 1485 C C . LYS B 2 195 ? 117.650 -9.822 -38.191 1.00 30.00 195 LYS I C 1
ATOM 1486 O O . LYS B 2 195 ? 116.981 -9.038 -37.504 1.00 30.00 195 LYS I O 1
ATOM 1492 N N . LEU B 2 196 ? 117.595 -11.147 -38.019 1.00 30.00 196 LEU I N 1
ATOM 1493 C CA . LEU B 2 196 ? 116.723 -11.706 -36.989 1.00 30.00 196 LEU I CA 1
ATOM 1494 C C . LEU B 2 196 ? 117.161 -11.274 -35.600 1.00 30.00 196 LEU I C 1
ATOM 1495 O O . LEU B 2 196 ? 116.320 -10.972 -34.744 1.00 30.00 196 LEU I O 1
ATOM 1500 N N . ALA B 2 197 ? 118.472 -11.246 -35.347 1.00 30.00 197 ALA I N 1
ATOM 1501 C CA . ALA B 2 197 ? 118.938 -10.782 -34.046 1.00 30.00 197 ALA I CA 1
ATOM 1502 C C . ALA B 2 197 ? 118.469 -9.356 -33.784 1.00 30.00 197 ALA I C 1
ATOM 1503 O O . ALA B 2 197 ? 117.985 -9.032 -32.689 1.00 30.00 197 ALA I O 1
ATOM 1505 N N . ASN B 2 198 ? 118.576 -8.496 -34.800 1.00 30.00 198 ASN I N 1
ATOM 1506 C CA . ASN B 2 198 ? 118.206 -7.097 -34.631 1.00 30.00 198 ASN I CA 1
ATOM 1507 C C . ASN B 2 198 ? 116.713 -6.945 -34.370 1.00 30.00 198 ASN I C 1
ATOM 1508 O O . ASN B 2 198 ? 116.303 -6.204 -33.470 1.00 30.00 198 ASN I O 1
ATOM 1513 N N . LEU B 2 199 ? 115.875 -7.633 -35.148 1.00 30.00 199 LEU I N 1
ATOM 1514 C CA . LEU B 2 199 ? 114.437 -7.512 -34.912 1.00 30.00 199 LEU I CA 1
ATOM 1515 C C . LEU B 2 199 ? 114.031 -8.100 -33.568 1.00 30.00 199 LEU I C 1
ATOM 1516 O O . LEU B 2 199 ? 113.133 -7.569 -32.903 1.00 30.00 199 LEU I O 1
ATOM 1521 N N . ALA B 2 200 ? 114.675 -9.187 -33.140 1.00 30.00 200 ALA I N 1
ATOM 1522 C CA . ALA B 2 200 ? 114.358 -9.739 -31.827 1.00 30.00 200 ALA I CA 1
ATOM 1523 C C . ALA B 2 200 ? 114.675 -8.735 -30.727 1.00 30.00 200 ALA I C 1
ATOM 1524 O O . ALA B 2 200 ? 113.839 -8.468 -29.848 1.00 30.00 200 ALA I O 1
ATOM 1526 N N . GLU B 2 201 ? 115.881 -8.159 -30.763 1.00 30.00 201 GLU I N 1
ATOM 1527 C CA . GLU B 2 201 ? 116.258 -7.193 -29.741 1.00 30.00 201 GLU I CA 1
ATOM 1528 C C . GLU B 2 201 ? 115.469 -5.896 -29.842 1.00 30.00 201 GLU I C 1
ATOM 1529 O O . GLU B 2 201 ? 115.366 -5.174 -28.845 1.00 30.00 201 GLU I O 1
ATOM 1535 N N . LYS B 2 202 ? 114.916 -5.582 -31.013 1.00 30.00 202 LYS I N 1
ATOM 1536 C CA . LYS B 2 202 ? 114.023 -4.434 -31.120 1.00 30.00 202 LYS I CA 1
ATOM 1537 C C . LYS B 2 202 ? 112.669 -4.727 -30.486 1.00 30.00 202 LYS I C 1
ATOM 1538 O O . LYS B 2 202 ? 112.131 -3.897 -29.745 1.00 30.00 202 LYS I O 1
ATOM 1544 N N . ASN B 2 203 ? 112.112 -5.906 -30.757 1.00 30.00 203 ASN I N 1
ATOM 1545 C CA . ASN B 2 203 ? 110.755 -6.221 -30.334 1.00 30.00 203 ASN I CA 1
ATOM 1546 C C . ASN B 2 203 ? 110.650 -6.558 -28.855 1.00 30.00 203 ASN I C 1
ATOM 1547 O O . ASN B 2 203 ? 109.568 -6.375 -28.269 1.00 30.00 203 ASN I O 1
ATOM 1552 N N . SER B 2 204 ? 111.749 -7.017 -28.242 1.00 30.00 204 SER I N 1
ATOM 1553 C CA . SER B 2 204 ? 111.682 -7.539 -26.879 1.00 30.00 204 SER I CA 1
ATOM 1554 C C . SER B 2 204 ? 111.032 -6.558 -25.907 1.00 30.00 204 SER I C 1
ATOM 1555 O O . SER B 2 204 ? 110.315 -6.971 -24.991 1.00 30.00 204 SER I O 1
ATOM 1558 N N . ALA B 2 205 ? 111.243 -5.255 -26.105 1.00 30.00 205 ALA I N 1
ATOM 1559 C CA . ALA B 2 205 ? 110.741 -4.272 -25.148 1.00 30.00 205 ALA I CA 1
ATOM 1560 C C . ALA B 2 205 ? 109.216 -4.290 -25.069 1.00 30.00 205 ALA I C 1
ATOM 1561 O O . ALA B 2 205 ? 108.632 -4.431 -23.983 1.00 30.00 205 ALA I O 1
ATOM 1563 N N . LYS B 2 206 ? 108.545 -4.159 -26.216 1.00 30.00 206 LYS I N 1
ATOM 1564 C CA . LYS B 2 206 ? 107.089 -4.177 -26.175 1.00 30.00 206 LYS I CA 1
ATOM 1565 C C . LYS B 2 206 ? 106.567 -5.570 -25.863 1.00 30.00 206 LYS I C 1
ATOM 1566 O O . LYS B 2 206 ? 105.551 -5.716 -25.159 1.00 30.00 206 LYS I O 1
ATOM 1572 N N . PHE B 2 207 ? 107.248 -6.606 -26.365 1.00 30.00 207 PHE I N 1
ATOM 1573 C CA . PHE B 2 207 ? 106.803 -7.957 -26.066 1.00 30.00 207 PHE I CA 1
ATOM 1574 C C . PHE B 2 207 ? 106.851 -8.218 -24.567 1.00 30.00 207 PHE I C 1
ATOM 1575 O O . PHE B 2 207 ? 106.097 -9.054 -24.055 1.00 30.00 207 PHE I O 1
ATOM 1583 N N . GLN B 2 208 ? 107.710 -7.498 -23.846 1.00 30.00 208 GLN I N 1
ATOM 1584 C CA . GLN B 2 208 ? 107.780 -7.623 -22.397 1.00 30.00 208 GLN I CA 1
ATOM 1585 C C . GLN B 2 208 ? 106.775 -6.740 -21.672 1.00 30.00 208 GLN I C 1
ATOM 1586 O O . GLN B 2 208 ? 106.227 -7.162 -20.648 1.00 30.00 208 GLN I O 1
ATOM 1592 N N . ARG B 2 209 ? 106.518 -5.524 -22.165 1.00 30.00 209 ARG I N 1
ATOM 1593 C CA . ARG B 2 209 ? 105.541 -4.674 -21.482 1.00 30.00 209 ARG I CA 1
ATOM 1594 C C . ARG B 2 209 ? 104.116 -5.211 -21.629 1.00 30.00 209 ARG I C 1
ATOM 1595 O O . ARG B 2 209 ? 103.247 -4.922 -20.784 1.00 30.00 209 ARG I O 1
ATOM 1603 N N . ALA B 2 210 ? 103.858 -5.999 -22.681 1.00 30.00 210 ALA I N 1
ATOM 1604 C CA . ALA B 2 210 ? 102.516 -6.551 -22.868 1.00 30.00 210 ALA I CA 1
ATOM 1605 C C . ALA B 2 210 ? 102.097 -7.437 -21.695 1.00 30.00 210 ALA I C 1
ATOM 1606 O O . ALA B 2 210 ? 100.970 -7.326 -21.192 1.00 30.00 210 ALA I O 1
ATOM 1608 N N . GLN B 2 211 ? 102.989 -8.323 -21.243 1.00 30.00 211 GLN I N 1
ATOM 1609 C CA . GLN B 2 211 ? 102.645 -9.223 -20.146 1.00 30.00 211 GLN I CA 1
ATOM 1610 C C . GLN B 2 211 ? 102.358 -8.454 -18.864 1.00 30.00 211 GLN I C 1
ATOM 1611 O O . GLN B 2 211 ? 101.430 -8.795 -18.116 1.00 30.00 211 GLN I O 1
ATOM 1617 N N . LYS B 2 212 ? 103.156 -7.420 -18.586 1.00 30.00 212 LYS I N 1
ATOM 1618 C CA . LYS B 2 212 ? 102.918 -6.611 -17.397 1.00 30.00 212 LYS I CA 1
ATOM 1619 C C . LYS B 2 212 ? 101.553 -5.944 -17.455 1.00 30.00 212 LYS I C 1
ATOM 1620 O O . LYS B 2 212 ? 100.827 -5.912 -16.449 1.00 30.00 212 LYS I O 1
ATOM 1626 N N . LYS B 2 213 ? 101.177 -5.407 -18.620 1.00 30.00 213 LYS I N 1
ATOM 1627 C CA . LYS B 2 213 ? 99.874 -4.753 -18.697 1.00 30.00 213 LYS I CA 1
ATOM 1628 C C . LYS B 2 213 ? 98.743 -5.765 -18.523 1.00 30.00 213 LYS I C 1
ATOM 1629 O O . LYS B 2 213 ? 97.721 -5.462 -17.893 1.00 30.00 213 LYS I O 1
ATOM 1635 N N . LYS B 2 214 ? 98.927 -6.990 -19.027 1.00 30.00 214 LYS I N 1
ATOM 1636 C CA . LYS B 2 214 ? 97.907 -8.022 -18.826 1.00 30.00 214 LYS I CA 1
ATOM 1637 C C . LYS B 2 214 ? 97.751 -8.381 -17.347 1.00 30.00 214 LYS I C 1
ATOM 1638 O O . LYS B 2 214 ? 96.627 -8.500 -16.835 1.00 30.00 214 LYS I O 1
ATOM 1644 N N . LYS B 2 215 ? 98.874 -8.566 -16.641 1.00 30.00 215 LYS I N 1
ATOM 1645 C CA . LYS B 2 215 ? 98.800 -8.900 -15.217 1.00 30.00 215 LYS I CA 1
ATOM 1646 C C . LYS B 2 215 ? 98.146 -7.775 -14.420 1.00 30.00 215 LYS I C 1
ATOM 1647 O O . LYS B 2 215 ? 97.326 -8.026 -13.520 1.00 30.00 215 LYS I O 1
ATOM 1653 N N . ALA B 2 216 ? 98.496 -6.526 -14.738 1.00 30.00 216 ALA I N 1
ATOM 1654 C CA . ALA B 2 216 ? 97.868 -5.397 -14.065 1.00 30.00 216 ALA I CA 1
ATOM 1655 C C . ALA B 2 216 ? 96.365 -5.382 -14.313 1.00 30.00 216 ALA I C 1
ATOM 1656 O O . ALA B 2 216 ? 95.580 -5.110 -13.394 1.00 30.00 216 ALA I O 1
ATOM 1658 N N . LEU B 2 217 ? 95.948 -5.672 -15.551 1.00 30.00 217 LEU I N 1
ATOM 1659 C CA . LEU B 2 217 ? 94.523 -5.749 -15.857 1.00 30.00 217 LEU I CA 1
ATOM 1660 C C . LEU B 2 217 ? 93.825 -6.789 -14.991 1.00 30.00 217 LEU I C 1
ATOM 1661 O O . LEU B 2 217 ? 92.747 -6.532 -14.443 1.00 30.00 217 LEU I O 1
ATOM 1666 N N . VAL B 2 218 ? 94.427 -7.972 -14.863 1.00 30.00 218 VAL I N 1
ATOM 1667 C CA . VAL B 2 218 ? 93.832 -9.021 -14.034 1.00 30.00 218 VAL I CA 1
ATOM 1668 C C . VAL B 2 218 ? 93.646 -8.529 -12.602 1.00 30.00 218 VAL I C 1
ATOM 1669 O O . VAL B 2 218 ? 92.555 -8.641 -12.015 1.00 30.00 218 VAL I O 1
ATOM 1673 N N . ASP B 2 219 ? 94.707 -7.965 -12.022 1.00 30.00 219 ASP I N 1
ATOM 1674 C CA . ASP B 2 219 ? 94.648 -7.545 -10.623 1.00 30.00 219 ASP I CA 1
ATOM 1675 C C . ASP B 2 219 ? 93.566 -6.486 -10.413 1.00 30.00 219 ASP I C 1
ATOM 1676 O O . ASP B 2 219 ? 92.739 -6.591 -9.490 1.00 30.00 219 ASP I O 1
ATOM 1681 N N . GLU B 2 220 ? 93.538 -5.470 -11.283 1.00 30.00 220 GLU I N 1
ATOM 1682 C CA . GLU B 2 220 ? 92.571 -4.388 -11.117 1.00 30.00 220 GLU I CA 1
ATOM 1683 C C . GLU B 2 220 ? 91.135 -4.872 -11.303 1.00 30.00 220 GLU I C 1
ATOM 1684 O O . GLU B 2 220 ? 90.241 -4.456 -10.555 1.00 30.00 220 GLU I O 1
ATOM 1690 N N . ILE B 2 221 ? 90.877 -5.742 -12.288 1.00 30.00 221 ILE I N 1
ATOM 1691 C CA . ILE B 2 221 ? 89.496 -6.164 -12.505 1.00 30.00 221 ILE I CA 1
ATOM 1692 C C . ILE B 2 221 ? 89.022 -6.995 -11.324 1.00 30.00 221 ILE I C 1
ATOM 1693 O O . ILE B 2 221 ? 87.873 -6.874 -10.878 1.00 30.00 221 ILE I O 1
ATOM 1698 N N . THR B 2 222 ? 89.908 -7.834 -10.778 1.00 30.00 222 THR I N 1
ATOM 1699 C CA . THR B 2 222 ? 89.516 -8.612 -9.608 1.00 30.00 222 THR I CA 1
ATOM 1700 C C . THR B 2 222 ? 89.159 -7.702 -8.437 1.00 30.00 222 THR I C 1
ATOM 1701 O O . THR B 2 222 ? 88.111 -7.881 -7.794 1.00 30.00 222 THR I O 1
ATOM 1705 N N . GLN B 2 223 ? 90.001 -6.698 -8.167 1.00 30.00 223 GLN I N 1
ATOM 1706 C CA . GLN B 2 223 ? 89.722 -5.803 -7.047 1.00 30.00 223 GLN I CA 1
ATOM 1707 C C . GLN B 2 223 ? 88.402 -5.063 -7.251 1.00 30.00 223 GLN I C 1
ATOM 1708 O O . GLN B 2 223 ? 87.571 -4.979 -6.332 1.00 30.00 223 GLN I O 1
ATOM 1714 N N . LEU B 2 224 ? 88.182 -4.535 -8.460 1.00 30.00 224 LEU I N 1
ATOM 1715 C CA . LEU B 2 224 ? 86.972 -3.759 -8.721 1.00 30.00 224 LEU I CA 1
ATOM 1716 C C . LEU B 2 224 ? 85.717 -4.616 -8.585 1.00 30.00 224 LEU I C 1
ATOM 1717 O O . LEU B 2 224 ? 84.713 -4.184 -7.999 1.00 30.00 224 LEU I O 1
ATOM 1722 N N . GLN B 2 225 ? 85.750 -5.833 -9.128 1.00 30.00 225 GLN I N 1
ATOM 1723 C CA . GLN B 2 225 ? 84.579 -6.691 -9.034 1.00 30.00 225 GLN I CA 1
ATOM 1724 C C . GLN B 2 225 ? 84.271 -7.029 -7.583 1.00 30.00 225 GLN I C 1
ATOM 1725 O O . GLN B 2 225 ? 83.101 -7.034 -7.174 1.00 30.00 225 GLN I O 1
ATOM 1731 N N . ALA B 2 226 ? 85.307 -7.310 -6.785 1.00 30.00 226 ALA I N 1
ATOM 1732 C CA . ALA B 2 226 ? 85.065 -7.575 -5.370 1.00 30.00 226 ALA I CA 1
ATOM 1733 C C . ALA B 2 226 ? 84.407 -6.378 -4.699 1.00 30.00 226 ALA I C 1
ATOM 1734 O O . ALA B 2 226 ? 83.474 -6.534 -3.893 1.00 30.00 226 ALA I O 1
ATOM 1736 N N . ASP B 2 227 ? 84.883 -5.173 -5.025 1.00 30.00 227 ASP I N 1
ATOM 1737 C CA . ASP B 2 227 ? 84.263 -3.957 -4.503 1.00 30.00 227 ASP I CA 1
ATOM 1738 C C . ASP B 2 227 ? 82.770 -3.944 -4.811 1.00 30.00 227 ASP I C 1
ATOM 1739 O O . ASP B 2 227 ? 81.940 -3.746 -3.910 1.00 30.00 227 ASP I O 1
ATOM 1744 N N . SER B 2 228 ? 82.414 -4.153 -6.083 1.00 30.00 228 SER I N 1
ATOM 1745 C CA . SER B 2 228 ? 81.012 -4.041 -6.482 1.00 30.00 228 SER I CA 1
ATOM 1746 C C . SER B 2 228 ? 80.147 -5.069 -5.763 1.00 30.00 228 SER I C 1
ATOM 1747 O O . SER B 2 228 ? 79.036 -4.754 -5.311 1.00 30.00 228 SER I O 1
ATOM 1750 N N . ASP B 2 229 ? 80.636 -6.307 -5.647 1.00 30.00 229 ASP I N 1
ATOM 1751 C CA . ASP B 2 229 ? 79.848 -7.336 -4.974 1.00 30.00 229 ASP I CA 1
ATOM 1752 C C . ASP B 2 229 ? 79.621 -6.996 -3.507 1.00 30.00 229 ASP I C 1
ATOM 1753 O O . ASP B 2 229 ? 78.496 -7.129 -2.998 1.00 30.00 229 ASP I O 1
ATOM 1758 N N . GLN B 2 230 ? 80.672 -6.559 -2.807 1.00 30.00 230 GLN I N 1
ATOM 1759 C CA . GLN B 2 230 ? 80.498 -6.190 -1.404 1.00 30.00 230 GLN I CA 1
ATOM 1760 C C . GLN B 2 230 ? 79.480 -5.069 -1.260 1.00 30.00 230 GLN I C 1
ATOM 1761 O O . GLN B 2 230 ? 78.600 -5.119 -0.388 1.00 30.00 230 GLN I O 1
ATOM 1767 N N . LYS B 2 231 ? 79.572 -4.058 -2.125 1.00 30.00 231 LYS I N 1
ATOM 1768 C CA . LYS B 2 231 ? 78.665 -2.922 -2.021 1.00 30.00 231 LYS I CA 1
ATOM 1769 C C . LYS B 2 231 ? 77.217 -3.337 -2.268 1.00 30.00 231 LYS I C 1
ATOM 1770 O O . LYS B 2 231 ? 76.305 -2.863 -1.580 1.00 30.00 231 LYS I O 1
ATOM 1776 N N . GLU B 2 232 ? 76.979 -4.221 -3.242 1.00 30.00 232 GLU I N 1
ATOM 1777 C CA . GLU B 2 232 ? 75.606 -4.655 -3.498 1.00 30.00 232 GLU I CA 1
ATOM 1778 C C . GLU B 2 232 ? 75.050 -5.474 -2.337 1.00 30.00 232 GLU I C 1
ATOM 1779 O O . GLU B 2 232 ? 73.875 -5.315 -1.950 1.00 30.00 232 GLU I O 1
ATOM 1785 N N . ASP B 2 233 ? 75.872 -6.374 -1.788 1.00 30.00 233 ASP I N 1
ATOM 1786 C CA . ASP B 2 233 ? 75.461 -7.127 -0.609 1.00 30.00 233 ASP I CA 1
ATOM 1787 C C . ASP B 2 233 ? 75.060 -6.187 0.518 1.00 30.00 233 ASP I C 1
ATOM 1788 O O . ASP B 2 233 ? 74.074 -6.432 1.223 1.00 30.00 233 ASP I O 1
ATOM 1793 N N . ALA B 2 234 ? 75.814 -5.104 0.700 1.00 30.00 234 ALA I N 1
ATOM 1794 C CA . ALA B 2 234 ? 75.420 -4.096 1.679 1.00 30.00 234 ALA I CA 1
ATOM 1795 C C . ALA B 2 234 ? 74.097 -3.441 1.298 1.00 30.00 234 ALA I C 1
ATOM 1796 O O . ALA B 2 234 ? 73.252 -3.177 2.161 1.00 30.00 234 ALA I O 1
ATOM 1798 N N . MET B 2 235 ? 73.902 -3.172 0.005 1.00 30.00 235 MET I N 1
ATOM 1799 C CA . MET B 2 235 ? 72.745 -2.403 -0.447 1.00 30.00 235 MET I CA 1
ATOM 1800 C C . MET B 2 235 ? 71.436 -3.125 -0.144 1.00 30.00 235 MET I C 1
ATOM 1801 O O . MET B 2 235 ? 70.456 -2.496 0.267 1.00 30.00 235 MET I O 1
ATOM 1806 N N . SER B 2 236 ? 71.427 -4.451 -0.276 1.00 30.00 236 SER I N 1
ATOM 1807 C CA . SER B 2 236 ? 70.196 -5.239 -0.438 1.00 30.00 236 SER I CA 1
ATOM 1808 C C . SER B 2 236 ? 68.907 -4.795 0.277 1.00 30.00 236 SER I C 1
ATOM 1809 O O . SER B 2 236 ? 67.872 -4.656 -0.383 1.00 30.00 236 SER I O 1
ATOM 1812 N N . ASP B 2 237 ? 68.927 -4.572 1.596 1.00 30.00 237 ASP I N 1
ATOM 1813 C CA . ASP B 2 237 ? 67.706 -4.573 2.415 1.00 30.00 237 ASP I CA 1
ATOM 1814 C C . ASP B 2 237 ? 66.988 -3.220 2.514 1.00 30.00 237 ASP I C 1
ATOM 1815 O O . ASP B 2 237 ? 65.954 -3.111 3.209 1.00 30.00 237 ASP I O 1
ATOM 1820 N N . LEU B 2 238 ? 67.495 -2.196 1.831 1.00 30.00 238 LEU I N 1
ATOM 1821 C CA . LEU B 2 238 ? 66.975 -0.847 2.019 1.00 30.00 238 LEU I CA 1
ATOM 1822 C C . LEU B 2 238 ? 65.558 -0.698 1.475 1.00 30.00 238 LEU I C 1
ATOM 1823 O O . LEU B 2 238 ? 64.755 0.060 2.037 1.00 30.00 238 LEU I O 1
ATOM 1828 N N . ALA B 2 239 ? 65.220 -1.430 0.412 1.00 30.00 239 ALA I N 1
ATOM 1829 C CA . ALA B 2 239 ? 63.858 -1.382 -0.114 1.00 30.00 239 ALA I CA 1
ATOM 1830 C C . ALA B 2 239 ? 62.849 -1.900 0.905 1.00 30.00 239 ALA I C 1
ATOM 1831 O O . ALA B 2 239 ? 61.771 -1.315 1.077 1.00 30.00 239 ALA I O 1
ATOM 1833 N N . ASP B 2 240 ? 63.175 -3.002 1.587 1.00 30.00 240 ASP I N 1
ATOM 1834 C CA . ASP B 2 240 ? 62.284 -3.531 2.616 1.00 30.00 240 ASP I CA 1
ATOM 1835 C C . ASP B 2 240 ? 62.135 -2.547 3.767 1.00 30.00 240 ASP I C 1
ATOM 1836 O O . ASP B 2 240 ? 61.030 -2.360 4.309 1.00 30.00 240 ASP I O 1
ATOM 1841 N N . GLN B 2 241 ? 63.243 -1.913 4.160 1.00 30.00 241 GLN I N 1
ATOM 1842 C CA . GLN B 2 241 ? 63.146 -0.868 5.176 1.00 30.00 241 GLN I CA 1
ATOM 1843 C C . GLN B 2 241 ? 62.159 0.220 4.751 1.00 30.00 241 GLN I C 1
ATOM 1844 O O . GLN B 2 241 ? 61.276 0.622 5.530 1.00 30.00 241 GLN I O 1
ATOM 1850 N N . VAL B 2 242 ? 62.275 0.679 3.503 1.00 30.00 242 VAL I N 1
ATOM 1851 C CA . VAL B 2 242 ? 61.386 1.723 3.000 1.00 30.00 242 VAL I CA 1
ATOM 1852 C C . VAL B 2 242 ? 59.938 1.250 3.015 1.00 30.00 242 VAL I C 1
ATOM 1853 O O . VAL B 2 242 ? 59.021 2.019 3.331 1.00 30.00 242 VAL I O 1
ATOM 1857 N N . ALA B 2 243 ? 59.708 -0.019 2.672 1.00 30.00 243 ALA I N 1
ATOM 1858 C CA . ALA B 2 243 ? 58.345 -0.547 2.648 1.00 30.00 243 ALA I CA 1
ATOM 1859 C C . ALA B 2 243 ? 57.708 -0.512 4.034 1.00 30.00 243 ALA I C 1
ATOM 1860 O O . ALA B 2 243 ? 56.543 -0.112 4.191 1.00 30.00 243 ALA I O 1
ATOM 1862 N N . ALA B 2 244 ? 58.459 -0.930 5.054 1.00 30.00 244 ALA I N 1
ATOM 1863 C CA . ALA B 2 244 ? 57.929 -0.857 6.414 1.00 30.00 244 ALA I CA 1
ATOM 1864 C C . ALA B 2 244 ? 57.600 0.584 6.792 1.00 30.00 244 ALA I C 1
ATOM 1865 O O . ALA B 2 244 ? 56.539 0.868 7.381 1.00 30.00 244 ALA I O 1
ATOM 1867 N N . VAL B 2 245 ? 58.497 1.510 6.446 1.00 30.00 245 VAL I N 1
ATOM 1868 C CA . VAL B 2 245 ? 58.237 2.919 6.721 1.00 30.00 245 VAL I CA 1
ATOM 1869 C C . VAL B 2 245 ? 56.926 3.353 6.082 1.00 30.00 245 VAL I C 1
ATOM 1870 O O . VAL B 2 245 ? 56.103 4.035 6.705 1.00 30.00 245 VAL I O 1
ATOM 1874 N N . GLU B 2 246 ? 56.716 2.962 4.824 1.00 30.00 246 GLU I N 1
ATOM 1875 C CA . GLU B 2 246 ? 55.520 3.382 4.102 1.00 30.00 246 GLU I CA 1
ATOM 1876 C C . GLU B 2 246 ? 54.259 2.860 4.777 1.00 30.00 246 GLU I C 1
ATOM 1877 O O . GLU B 2 246 ? 53.244 3.569 4.858 1.00 30.00 246 GLU I O 1
ATOM 1883 N N . GLY B 2 247 ? 54.300 1.616 5.255 1.00 30.00 247 GLY I N 1
ATOM 1884 C CA . GLY B 2 247 ? 53.154 1.090 5.983 1.00 30.00 247 GLY I CA 1
ATOM 1885 C C . GLY B 2 247 ? 52.821 1.920 7.209 1.00 30.00 247 GLY I C 1
ATOM 1886 O O . GLY B 2 247 ? 51.658 2.289 7.444 1.00 30.00 247 GLY I O 1
ATOM 1887 N N . GLN B 2 248 ? 53.845 2.245 8.003 1.00 30.00 248 GLN I N 1
ATOM 1888 C CA . GLN B 2 248 ? 53.598 3.069 9.185 1.00 30.00 248 GLN I CA 1
ATOM 1889 C C . GLN B 2 248 ? 53.025 4.432 8.800 1.00 30.00 248 GLN I C 1
ATOM 1890 O O . GLN B 2 248 ? 52.138 4.966 9.484 1.00 30.00 248 GLN I O 1
ATOM 1896 N N . LYS B 2 249 ? 53.512 5.003 7.695 1.00 30.00 249 LYS I N 1
ATOM 1897 C CA . LYS B 2 249 ? 53.000 6.291 7.233 1.00 30.00 249 LYS I CA 1
ATOM 1898 C C . LYS B 2 249 ? 51.516 6.219 6.900 1.00 30.00 249 LYS I C 1
ATOM 1899 O O . LYS B 2 249 ? 50.737 7.102 7.291 1.00 30.00 249 LYS I O 1
ATOM 1905 N N . ALA B 2 250 ? 51.109 5.183 6.166 1.00 30.00 250 ALA I N 1
ATOM 1906 C CA . ALA B 2 250 ? 49.697 5.051 5.821 1.00 30.00 250 ALA I CA 1
ATOM 1907 C C . ALA B 2 250 ? 48.840 4.939 7.075 1.00 30.00 250 ALA I C 1
ATOM 1908 O O . ALA B 2 250 ? 47.764 5.555 7.167 1.00 30.00 250 ALA I O 1
ATOM 1910 N N . ASP B 2 251 ? 49.306 4.163 8.055 1.00 30.00 251 ASP I N 1
ATOM 1911 C CA . ASP B 2 251 ? 48.539 4.015 9.289 1.00 30.00 251 ASP I CA 1
ATOM 1912 C C . ASP B 2 251 ? 48.368 5.360 9.989 1.00 30.00 251 ASP I C 1
ATOM 1913 O O . ASP B 2 251 ? 47.273 5.696 10.473 1.00 30.00 251 ASP I O 1
ATOM 1918 N N . LEU B 2 252 ? 49.440 6.157 10.034 1.00 30.00 252 LEU I N 1
ATOM 1919 C CA . LEU B 2 252 ? 49.350 7.470 10.670 1.00 30.00 252 LEU I CA 1
ATOM 1920 C C . LEU B 2 252 ? 48.356 8.376 9.949 1.00 30.00 252 LEU I C 1
ATOM 1921 O O . LEU B 2 252 ? 47.575 9.096 10.593 1.00 30.00 252 LEU I O 1
ATOM 1926 N N . GLU B 2 253 ? 48.374 8.360 8.613 1.00 30.00 253 GLU I N 1
ATOM 1927 C CA . GLU B 2 253 ? 47.436 9.192 7.862 1.00 30.00 253 GLU I CA 1
ATOM 1928 C C . GLU B 2 253 ? 45.996 8.819 8.186 1.00 30.00 253 GLU I C 1
ATOM 1929 O O . GLU B 2 253 ? 45.143 9.696 8.397 1.00 30.00 253 GLU I O 1
ATOM 1935 N N . GLN B 2 254 ? 45.710 7.515 8.237 1.00 30.00 254 GLN I N 1
ATOM 1936 C CA . GLN B 2 254 ? 44.352 7.080 8.560 1.00 30.00 254 GLN I CA 1
ATOM 1937 C C . GLN B 2 254 ? 43.935 7.567 9.945 1.00 30.00 254 GLN I C 1
ATOM 1938 O O . GLN B 2 254 ? 42.803 8.045 10.135 1.00 30.00 254 GLN I O 1
ATOM 1944 N N . LYS B 2 255 ? 44.836 7.448 10.925 1.00 30.00 255 LYS I N 1
ATOM 1945 C CA . LYS B 2 255 ? 44.513 7.886 12.282 1.00 30.00 255 LYS I CA 1
ATOM 1946 C C . LYS B 2 255 ? 44.160 9.370 12.310 1.00 30.00 255 LYS I C 1
ATOM 1947 O O . LYS B 2 255 ? 43.154 9.780 12.916 1.00 30.00 255 LYS I O 1
ATOM 1953 N N . ILE B 2 256 ? 44.978 10.189 11.647 1.00 30.00 256 ILE I N 1
ATOM 1954 C CA . ILE B 2 256 ? 44.735 11.628 11.639 1.00 30.00 256 ILE I CA 1
ATOM 1955 C C . ILE B 2 256 ? 43.374 11.934 11.027 1.00 30.00 256 ILE I C 1
ATOM 1956 O O . ILE B 2 256 ? 42.600 12.746 11.561 1.00 30.00 256 ILE I O 1
ATOM 1961 N N . ASN B 2 257 ? 43.056 11.286 9.902 1.00 30.00 257 ASN I N 1
ATOM 1962 C CA . ASN B 2 257 ? 41.781 11.561 9.244 1.00 30.00 257 ASN I CA 1
ATOM 1963 C C . ASN B 2 257 ? 40.605 11.229 10.152 1.00 30.00 257 ASN I C 1
ATOM 1964 O O . ASN B 2 257 ? 39.648 12.013 10.262 1.00 30.00 257 ASN I O 1
ATOM 1969 N N . ALA B 2 258 ? 40.658 10.070 10.816 1.00 30.00 258 ALA I N 1
ATOM 1970 C CA . ALA B 2 258 ? 39.549 9.686 11.683 1.00 30.00 258 ALA I CA 1
ATOM 1971 C C . ALA B 2 258 ? 39.357 10.695 12.805 1.00 30.00 258 ALA I C 1
ATOM 1972 O O . ALA B 2 258 ? 38.222 11.108 13.101 1.00 30.00 258 ALA I O 1
ATOM 1974 N N . VAL B 2 259 ? 40.458 11.116 13.432 1.00 30.00 259 VAL I N 1
ATOM 1975 C CA . VAL B 2 259 ? 40.339 12.042 14.554 1.00 30.00 259 VAL I CA 1
ATOM 1976 C C . VAL B 2 259 ? 39.726 13.360 14.096 1.00 30.00 259 VAL I C 1
ATOM 1977 O O . VAL B 2 259 ? 38.833 13.912 14.756 1.00 30.00 259 VAL I O 1
ATOM 1981 N N . ALA B 2 260 ? 40.180 13.877 12.950 1.00 30.00 260 ALA I N 1
ATOM 1982 C CA . ALA B 2 260 ? 39.661 15.157 12.472 1.00 30.00 260 ALA I CA 1
ATOM 1983 C C . ALA B 2 260 ? 38.169 15.074 12.163 1.00 30.00 260 ALA I C 1
ATOM 1984 O O . ALA B 2 260 ? 37.398 15.995 12.483 1.00 30.00 260 ALA I O 1
ATOM 1986 N N . SER B 2 261 ? 37.740 13.977 11.528 1.00 30.00 261 SER I N 1
ATOM 1987 C CA . SER B 2 261 ? 36.319 13.826 11.227 1.00 30.00 261 SER I CA 1
ATOM 1988 C C . SER B 2 261 ? 35.484 13.827 12.503 1.00 30.00 261 SER I C 1
ATOM 1989 O O . SER B 2 261 ? 34.459 14.527 12.592 1.00 30.00 261 SER I O 1
ATOM 1992 N N . GLU B 2 262 ? 35.914 13.050 13.502 1.00 30.00 262 GLU I N 1
ATOM 1993 C CA . GLU B 2 262 ? 35.186 13.021 14.765 1.00 30.00 262 GLU I CA 1
ATOM 1994 C C . GLU B 2 262 ? 35.079 14.419 15.358 1.00 30.00 262 GLU I C 1
ATOM 1995 O O . GLU B 2 262 ? 34.001 14.842 15.805 1.00 30.00 262 GLU I O 1
ATOM 2001 N N . ALA B 2 263 ? 36.188 15.162 15.344 1.00 30.00 263 ALA I N 1
ATOM 2002 C CA . ALA B 2 263 ? 36.190 16.486 15.957 1.00 30.00 263 ALA I CA 1
ATOM 2003 C C . ALA B 2 263 ? 35.195 17.419 15.279 1.00 30.00 263 ALA I C 1
ATOM 2004 O O . ALA B 2 263 ? 34.427 18.115 15.958 1.00 30.00 263 ALA I O 1
ATOM 2006 N N . ASP B 2 264 ? 35.190 17.453 13.943 1.00 30.00 264 ASP I N 1
ATOM 2007 C CA . ASP B 2 264 ? 34.305 18.398 13.260 1.00 30.00 264 ASP I CA 1
ATOM 2008 C C . ASP B 2 264 ? 32.836 18.043 13.479 1.00 30.00 264 ASP I C 1
ATOM 2009 O O . ASP B 2 264 ? 31.992 18.932 13.701 1.00 30.00 264 ASP I O 1
ATOM 2014 N N . SER B 2 265 ? 32.506 16.748 13.427 1.00 30.00 265 SER I N 1
ATOM 2015 C CA . SER B 2 265 ? 31.128 16.353 13.698 1.00 30.00 265 SER I CA 1
ATOM 2016 C C . SER B 2 265 ? 30.707 16.784 15.096 1.00 30.00 265 SER I C 1
ATOM 2017 O O . SER B 2 265 ? 29.592 17.295 15.298 1.00 30.00 265 SER I O 1
ATOM 2020 N N . LEU B 2 266 ? 31.597 16.599 16.071 1.00 30.00 266 LEU I N 1
ATOM 2021 C CA . LEU B 2 266 ? 31.269 16.974 17.440 1.00 30.00 266 LEU I CA 1
ATOM 2022 C C . LEU B 2 266 ? 31.052 18.477 17.555 1.00 30.00 266 LEU I C 1
ATOM 2023 O O . LEU B 2 266 ? 30.176 18.932 18.302 1.00 30.00 266 LEU I O 1
ATOM 2028 N N . TYR B 2 267 ? 31.838 19.266 16.818 1.00 30.00 267 TYR I N 1
ATOM 2029 C CA . TYR B 2 267 ? 31.643 20.715 16.831 1.00 30.00 267 TYR I CA 1
ATOM 2030 C C . TYR B 2 267 ? 30.259 21.092 16.319 1.00 30.00 267 TYR I C 1
ATOM 2031 O O . TYR B 2 267 ? 29.589 21.964 16.893 1.00 30.00 267 TYR I O 1
ATOM 2040 N N . GLU B 2 268 ? 29.829 20.475 15.219 1.00 30.00 268 GLU I N 1
ATOM 2041 C CA . GLU B 2 268 ? 28.502 20.794 14.695 1.00 30.00 268 GLU I CA 1
ATOM 2042 C C . GLU B 2 268 ? 27.423 20.454 15.716 1.00 30.00 268 GLU I C 1
ATOM 2043 O O . GLU B 2 268 ? 26.485 21.240 15.947 1.00 30.00 268 GLU I O 1
ATOM 2049 N N . GLU B 2 269 ? 27.554 19.291 16.354 1.00 30.00 269 GLU I N 1
ATOM 2050 C CA . GLU B 2 269 ? 26.605 18.919 17.398 1.00 30.00 269 GLU I CA 1
ATOM 2051 C C . GLU B 2 269 ? 26.566 19.969 18.504 1.00 30.00 269 GLU I C 1
ATOM 2052 O O . GLU B 2 269 ? 25.485 20.365 18.965 1.00 30.00 269 GLU I O 1
ATOM 2058 N N . ASN B 2 270 ? 27.741 20.435 18.932 1.00 30.00 270 ASN I N 1
ATOM 2059 C CA . ASN B 2 270 ? 27.805 21.410 20.012 1.00 30.00 270 ASN I CA 1
ATOM 2060 C C . ASN B 2 270 ? 27.112 22.707 19.636 1.00 30.00 270 ASN I C 1
ATOM 2061 O O . ASN B 2 270 ? 26.406 23.299 20.459 1.00 30.00 270 ASN I O 1
ATOM 2066 N N . GLU B 2 271 ? 27.326 23.183 18.411 1.00 30.00 271 GLU I N 1
ATOM 2067 C CA . GLU B 2 271 ? 26.695 24.437 18.010 1.00 30.00 271 GLU I CA 1
ATOM 2068 C C . GLU B 2 271 ? 25.175 24.304 18.005 1.00 30.00 271 GLU I C 1
ATOM 2069 O O . GLU B 2 271 ? 24.455 25.199 18.477 1.00 30.00 271 GLU I O 1
ATOM 2075 N N . ARG B 2 272 ? 24.666 23.177 17.497 1.00 30.00 272 ARG I N 1
ATOM 2076 C CA . ARG B 2 272 ? 23.217 22.983 17.498 1.00 30.00 272 ARG I CA 1
ATOM 2077 C C . ARG B 2 272 ? 22.669 22.971 18.921 1.00 30.00 272 ARG I C 1
ATOM 2078 O O . ARG B 2 272 ? 21.653 23.620 19.220 1.00 30.00 272 ARG I O 1
ATOM 2086 N N . LEU B 2 273 ? 23.345 22.256 19.819 1.00 30.00 273 LEU I N 1
ATOM 2087 C CA . LEU B 2 273 ? 22.869 22.187 21.195 1.00 30.00 273 LEU I CA 1
ATOM 2088 C C . LEU B 2 273 ? 22.930 23.543 21.883 1.00 30.00 273 LEU I C 1
ATOM 2089 O O . LEU B 2 273 ? 22.048 23.862 22.684 1.00 30.00 273 LEU I O 1
ATOM 2094 N N . GLN B 2 274 ? 23.957 24.346 21.602 1.00 30.00 274 GLN I N 1
ATOM 2095 C CA . GLN B 2 274 ? 24.047 25.666 22.221 1.00 30.00 274 GLN I CA 1
ATOM 2096 C C . GLN B 2 274 ? 22.912 26.566 21.753 1.00 30.00 274 GLN I C 1
ATOM 2097 O O . GLN B 2 274 ? 22.331 27.324 22.548 1.00 30.00 274 GLN I O 1
ATOM 2103 N N . GLY B 2 275 ? 22.584 26.500 20.461 1.00 30.00 275 GLY I N 1
ATOM 2104 C CA . GLY B 2 275 ? 21.429 27.242 19.978 1.00 30.00 275 GLY I CA 1
ATOM 2105 C C . GLY B 2 275 ? 20.154 26.840 20.693 1.00 30.00 275 GLY I C 1
ATOM 2106 O O . GLY B 2 275 ? 19.374 27.691 21.135 1.00 30.00 275 GLY I O 1
ATOM 2107 N N . GLU B 2 276 ? 19.939 25.530 20.833 1.00 30.00 276 GLU I N 1
ATOM 2108 C CA . GLU B 2 276 ? 18.758 25.059 21.552 1.00 30.00 276 GLU I CA 1
ATOM 2109 C C . GLU B 2 276 ? 18.760 25.536 22.998 1.00 30.00 276 GLU I C 1
ATOM 2110 O O . GLU B 2 276 ? 17.710 25.890 23.546 1.00 30.00 276 GLU I O 1
ATOM 2116 N N . ILE B 2 277 ? 19.932 25.541 23.635 1.00 30.00 277 ILE I N 1
ATOM 2117 C CA . ILE B 2 277 ? 20.036 25.962 25.029 1.00 30.00 277 ILE I CA 1
ATOM 2118 C C . ILE B 2 277 ? 19.575 27.403 25.186 1.00 30.00 277 ILE I C 1
ATOM 2119 O O . ILE B 2 277 ? 18.773 27.727 26.071 1.00 30.00 277 ILE I O 1
ATOM 2124 N N . ASP B 2 278 ? 20.096 28.295 24.341 1.00 30.00 278 ASP I N 1
ATOM 2125 C CA . ASP B 2 278 ? 19.699 29.698 24.453 1.00 30.00 278 ASP I CA 1
ATOM 2126 C C . ASP B 2 278 ? 18.214 29.868 24.154 1.00 30.00 278 ASP I C 1
ATOM 2127 O O . ASP B 2 278 ? 17.507 30.605 24.858 1.00 30.00 278 ASP I O 1
ATOM 2132 N N . ARG B 2 279 ? 17.719 29.178 23.124 1.00 30.00 279 ARG I N 1
ATOM 2133 C CA . ARG B 2 279 ? 16.304 29.277 22.792 1.00 30.00 279 ARG I CA 1
ATOM 2134 C C . ARG B 2 279 ? 15.434 28.867 23.970 1.00 30.00 279 ARG I C 1
ATOM 2135 O O . ARG B 2 279 ? 14.424 29.517 24.261 1.00 30.00 279 ARG I O 1
ATOM 2143 N N . LEU B 2 280 ? 15.815 27.797 24.667 1.00 30.00 280 LEU I N 1
ATOM 2144 C CA . LEU B 2 280 ? 14.990 27.317 25.768 1.00 30.00 280 LEU I CA 1
ATOM 2145 C C . LEU B 2 280 ? 15.116 28.206 26.997 1.00 30.00 280 LEU I C 1
ATOM 2146 O O . LEU B 2 280 ? 14.134 28.399 27.719 1.00 30.00 280 LEU I O 1
ATOM 2151 N N . ASN B 2 281 ? 16.306 28.759 27.251 1.00 30.00 281 ASN I N 1
ATOM 2152 C CA . ASN B 2 281 ? 16.462 29.647 28.401 1.00 30.00 281 ASN I CA 1
ATOM 2153 C C . ASN B 2 281 ? 15.767 30.980 28.173 1.00 30.00 281 ASN I C 1
ATOM 2154 O O . ASN B 2 281 ? 15.515 31.719 29.130 1.00 30.00 281 ASN I O 1
ATOM 2159 N N . ARG B 2 282 ? 15.459 31.311 26.917 1.00 30.00 282 ARG I N 1
ATOM 2160 C CA . ARG B 2 282 ? 14.738 32.550 26.645 1.00 30.00 282 ARG I CA 1
ATOM 2161 C C . ARG B 2 282 ? 13.406 32.597 27.388 1.00 30.00 282 ARG I C 1
ATOM 2162 O O . ARG B 2 282 ? 13.024 33.635 27.938 1.00 30.00 282 ARG I O 1
ATOM 2170 N N . THR B 2 283 ? 12.680 31.481 27.410 1.00 30.00 283 THR I N 1
ATOM 2171 C CA . THR B 2 283 ? 11.378 31.419 28.060 1.00 30.00 283 THR I CA 1
ATOM 2172 C C . THR B 2 283 ? 11.448 30.850 29.469 1.00 30.00 283 THR I C 1
ATOM 2173 O O . THR B 2 283 ? 10.445 30.881 30.187 1.00 30.00 283 THR I O 1
ATOM 2177 N N . GLY B 2 284 ? 12.603 30.343 29.886 1.00 30.00 284 GLY I N 1
ATOM 2178 C CA . GLY B 2 284 ? 12.732 29.805 31.224 1.00 30.00 284 GLY I CA 1
ATOM 2179 C C . GLY B 2 284 ? 12.261 28.381 31.405 1.00 30.00 284 GLY I C 1
ATOM 2180 O O . GLY B 2 284 ? 11.610 28.083 32.410 1.00 30.00 284 GLY I O 1
ATOM 2181 N N . GLY B 2 285 ? 12.570 27.489 30.468 1.00 30.00 285 GLY I N 1
ATOM 2182 C CA . GLY B 2 285 ? 12.228 26.088 30.613 1.00 30.00 285 GLY I CA 1
ATOM 2183 C C . GLY B 2 285 ? 10.740 25.822 30.618 1.00 30.00 285 GLY I C 1
ATOM 2184 O O . GLY B 2 285 ? 10.252 25.015 31.413 1.00 30.00 285 GLY I O 1
ATOM 2185 N N . ARG B 2 286 ? 10.012 26.492 29.726 1.00 30.00 286 ARG I N 1
ATOM 2186 C CA . ARG B 2 286 ? 8.561 26.368 29.601 1.00 30.00 286 ARG I CA 1
ATOM 2187 C C . ARG B 2 286 ? 7.833 26.714 30.894 1.00 30.00 286 ARG I C 1
ATOM 2188 O O . ARG B 2 286 ? 6.871 26.034 31.263 1.00 30.00 286 ARG I O 1
ATOM 2196 N N . ASP B 2 287 ? 8.282 27.761 31.584 1.00 30.00 287 ASP I N 1
ATOM 2197 C CA . ASP B 2 287 ? 7.709 28.190 32.861 1.00 30.00 287 ASP I CA 1
ATOM 2198 C C . ASP B 2 287 ? 7.732 27.072 33.900 1.00 30.00 287 ASP I C 1
ATOM 2199 O O . ASP B 2 287 ? 6.782 26.297 34.013 1.00 30.00 287 ASP I O 1
#

Solvent-accessible surface area: 20256 Å² total; per-residue (Å²): 90,23,131,105,141,53,55,102,2,111,94,76,37,58,111,6,50,59,36,56,130,63,17,104,74,33,68,77,137,10,104,118,70,37,60,82,28,164,59,120,28,97,146,49,53,39,162,18,101,76,30,113,50,113,15,29,106,26,82,197,180,10,85,144,62,95,74,78,133,145,3,26,0,118,120,73,2,59,103,44,9,50,63,33,13,186,36,4,71,138,68,12,123,78,52,80,17,51,8,29,27,147,114,84,77,104,155,71,180,81,52,119,157,53,70,48,4,20,52,73,29,182,28,192,104,103,116,58,78,14,31,5,41,2,62,2,45,14,58,52,55,4,40,4,17,13,41,8,37,3,80,99,25,123,130,151,16,78,74,81,13,78,0,62,27,78,52,25,49,6,37,194,151,77,24,16,167,91,4,31,73,166,77,64,190,105,92,90,122,61,94,11,3,119,42,4,6,60,23,1,70,123,38,22,73,110,67,80,153,38,87,156,116,112,145,56,48,90,75,58,23,84,132,52,58,58,60,2,75,129,52,68,116,50,56,69,76,34,75,97,91,64,64,54,24,110,42,94,47,64,76,34,91,99,91,31,101,50,24,37,62,84,17,82,65,29,128,104,78,0,87,150,27,76,41,103,28,94,131,31,95,180,66,44,6,193,160

Nearest PDB structures (foldseek):
  6xn1-assembly1_A  TM=5.603E-01  e=3.194E+00  Xanthomonas citri pv. citri str. 306
  6xn0-assembly1_A  TM=4.517E-01  e=2.544E+00  Xanthomonas citri pv. citri str. 306
  6fkn-assembly2_D  TM=4.858E-01  e=4.246E+00  Drosophila melanogaster
  2x9o-assembly1_A  TM=3.412E-01  e=4.757E+00  Synechococcus sp. WH 8020

Foldseek 3Di:
DCVVVVVVVVVVVVVVVVVVVVVVVVVVVVVVVVVVVVVVVVVVVVVVVVVVVVVVVVVVVVVVPPPPD/DAKPPPGVFVVQQVLQVVLQVVLVVPPKHWWDPDADDPDDDPPGPRTGWDKDDWDDDPQFIKIKIWIQIPLGKIKIWIWTAPPDHDDSDTGGDIDTQWIDIRNDTDSVPQDDQDPNDDDCVSNSVVNSVVCVVCSVVVVVVVVVVVVVVVVVVVVVVVVVVVVVVVPCVVVVVVVVVVVVVVVVVVVVVVVVVVVVVVVVVVVVVVVVVVCVVCPNVD

Radius of gyration: 48.28 Å; Cα contacts (8 Å, |Δi|>4): 271; chains: 2; bounding box: 120×75×94 Å

Sequence (287 aa):
SNFQRLQEAKQRNAQVVAAYKSAQNSVSFNQQQITDLRAKLDKETGRLNNEKARNGELKRRLKQLKAGNISSTRLQLHRTMQAFVRALNQKLNGTGISAGSDKTGDVAQSGARAIGGAEIGRARNVNGLPVLPAIIPLSDGQTISILFHSPTAENRITNSDTLVAFQFLLNKKDVTHTVAPMSGRDMTLAQVTMKLANLAEKNSAKFQRAQKKKKALVDEITQLQADSDQKEDAMSDLADQVAAVEGQKADLEQKINAVASEADSLYEENERLQGEIDRLNRTGGRD